Protein AF-A0A382KGV6-F1 (afdb_monomer)

Structure (mmCIF, N/CA/C/O backbone):
data_AF-A0A382KGV6-F1
#
_entry.id   AF-A0A382KGV6-F1
#
loop_
_atom_site.group_PDB
_atom_site.id
_atom_site.type_symbol
_atom_site.label_atom_id
_atom_site.label_alt_id
_atom_site.label_comp_id
_atom_site.label_asym_id
_atom_site.label_entity_id
_atom_site.label_seq_id
_atom_site.pdbx_PDB_ins_code
_atom_site.Cartn_x
_atom_site.Cartn_y
_atom_site.Cartn_z
_atom_site.occupancy
_atom_site.B_iso_or_equiv
_atom_site.auth_seq_id
_atom_site.auth_comp_id
_atom_site.auth_asym_id
_atom_site.auth_atom_id
_atom_site.pdbx_PDB_model_num
ATOM 1 N N . MET A 1 1 ? 12.742 40.018 -13.978 1.00 42.50 1 MET A N 1
ATOM 2 C CA . MET A 1 1 ? 13.285 38.848 -14.706 1.00 42.50 1 MET A CA 1
ATOM 3 C C . MET A 1 1 ? 14.027 37.849 -13.813 1.00 42.50 1 MET A C 1
ATOM 5 O O . MET A 1 1 ? 14.143 36.712 -14.227 1.00 42.50 1 MET A O 1
ATOM 9 N N . ALA A 1 2 ? 14.475 38.206 -12.597 1.00 35.38 2 ALA A N 1
ATOM 10 C CA . ALA A 1 2 ? 15.092 37.249 -11.658 1.00 35.38 2 ALA A CA 1
ATOM 11 C C . ALA A 1 2 ? 14.104 36.609 -10.651 1.00 35.38 2 ALA A C 1
ATOM 13 O O . ALA A 1 2 ? 14.379 35.532 -10.136 1.00 35.38 2 ALA A O 1
ATOM 14 N N . ASP A 1 3 ? 12.937 37.221 -10.404 1.00 37.41 3 ASP A N 1
ATOM 15 C CA . ASP A 1 3 ? 11.941 36.680 -9.456 1.00 37.41 3 ASP A CA 1
ATOM 16 C C . ASP A 1 3 ? 10.975 35.648 -10.059 1.00 37.41 3 ASP A C 1
ATOM 18 O O . ASP A 1 3 ? 10.398 34.860 -9.319 1.00 37.41 3 ASP A O 1
ATOM 22 N N . LEU A 1 4 ? 10.856 35.575 -11.391 1.00 37.47 4 LEU A N 1
ATOM 23 C CA . LEU A 1 4 ? 10.049 34.551 -12.078 1.00 37.47 4 LEU A CA 1
ATOM 24 C C . LEU A 1 4 ? 10.719 33.165 -12.080 1.00 37.47 4 LEU A C 1
ATOM 26 O O . LEU A 1 4 ? 10.031 32.154 -12.132 1.00 37.47 4 LEU A O 1
ATOM 30 N N . PHE A 1 5 ? 12.048 33.106 -11.950 1.00 37.38 5 PHE A N 1
ATOM 31 C CA . PHE A 1 5 ? 12.785 31.846 -11.795 1.00 37.38 5 PHE A CA 1
ATOM 32 C C . PHE A 1 5 ? 12.833 31.352 -10.343 1.00 37.38 5 PHE A C 1
ATOM 34 O O . PHE A 1 5 ? 13.059 30.171 -10.099 1.00 37.38 5 PHE A O 1
ATOM 41 N N . ARG A 1 6 ? 12.586 32.228 -9.359 1.00 38.53 6 ARG A N 1
ATOM 42 C CA . ARG A 1 6 ? 12.581 31.851 -7.938 1.00 38.53 6 ARG A CA 1
ATOM 43 C C . ARG A 1 6 ? 11.225 31.299 -7.490 1.00 38.53 6 ARG A C 1
ATOM 45 O O . ARG A 1 6 ? 11.181 30.455 -6.601 1.00 38.53 6 ARG A O 1
ATOM 52 N N . THR A 1 7 ? 10.133 31.697 -8.140 1.00 33.03 7 THR A N 1
ATOM 53 C CA . THR A 1 7 ? 8.788 31.167 -7.864 1.00 33.03 7 THR A CA 1
ATOM 54 C C . THR A 1 7 ? 8.527 29.786 -8.475 1.00 33.03 7 THR A C 1
ATOM 56 O O . THR A 1 7 ? 7.680 29.068 -7.956 1.00 33.03 7 THR A O 1
ATOM 59 N N . MET A 1 8 ? 9.311 29.345 -9.469 1.00 38.19 8 MET A N 1
ATOM 60 C CA . MET A 1 8 ? 9.354 27.932 -9.899 1.00 38.19 8 MET A CA 1
ATOM 61 C C . MET A 1 8 ? 10.248 27.041 -9.018 1.00 38.19 8 MET A C 1
ATOM 63 O O . MET A 1 8 ? 10.176 25.825 -9.122 1.00 38.19 8 MET A O 1
ATOM 67 N N . GLY A 1 9 ? 11.054 27.615 -8.117 1.00 31.16 9 GLY A N 1
ATOM 68 C CA . GLY A 1 9 ? 11.866 26.858 -7.152 1.00 31.16 9 GLY A CA 1
ATOM 69 C C . GLY A 1 9 ? 11.144 26.517 -5.841 1.00 31.16 9 GLY A C 1
ATOM 70 O O . GLY A 1 9 ? 11.719 25.845 -4.990 1.00 31.16 9 GLY A O 1
ATOM 71 N N . ALA A 1 10 ? 9.907 26.993 -5.656 1.00 34.59 10 ALA A N 1
ATOM 72 C CA . ALA A 1 10 ? 9.140 26.844 -4.415 1.00 34.59 10 ALA A CA 1
ATOM 73 C C . ALA A 1 10 ? 7.868 25.985 -4.561 1.00 34.59 10 ALA A C 1
ATOM 75 O O . ALA A 1 10 ? 7.178 25.746 -3.572 1.00 34.59 10 ALA A O 1
ATOM 76 N N . ALA A 1 11 ? 7.575 25.484 -5.765 1.00 38.06 11 ALA A N 1
ATOM 77 C CA . ALA A 1 11 ? 6.477 24.559 -6.035 1.00 38.06 11 ALA A CA 1
ATOM 78 C C . ALA A 1 11 ? 7.044 23.176 -6.399 1.00 38.06 11 ALA A C 1
ATOM 80 O O . ALA A 1 11 ? 7.181 22.838 -7.567 1.00 38.06 11 ALA A O 1
ATOM 81 N N . GLY A 1 12 ? 7.395 22.401 -5.368 1.00 37.81 12 GLY A N 1
ATOM 82 C CA . GLY A 1 12 ? 7.765 20.987 -5.470 1.00 37.81 12 GLY A CA 1
ATOM 83 C C . GLY A 1 12 ? 9.226 20.734 -5.843 1.00 37.81 12 GLY A C 1
ATOM 84 O O . GLY A 1 12 ? 9.644 20.949 -6.974 1.00 37.81 12 GLY A O 1
ATOM 85 N N . GLN A 1 13 ? 10.000 20.198 -4.896 1.00 39.72 13 GLN A N 1
ATOM 86 C CA . GLN A 1 13 ? 11.187 19.399 -5.219 1.00 39.72 13 GLN A CA 1
ATOM 87 C C . GLN A 1 13 ? 10.795 18.411 -6.326 1.00 39.72 13 GLN A C 1
ATOM 89 O O . GLN A 1 13 ? 9.810 17.696 -6.148 1.00 39.72 13 GLN A O 1
ATOM 94 N N . GLY A 1 14 ? 11.493 18.428 -7.465 1.00 42.44 14 GLY A N 1
ATOM 95 C CA . GLY A 1 14 ? 11.164 17.600 -8.628 1.00 42.44 14 GLY A CA 1
ATOM 96 C C . GLY A 1 14 ? 11.016 16.134 -8.230 1.00 42.44 14 GLY A C 1
ATOM 97 O O . GLY A 1 14 ? 12.006 15.460 -7.960 1.00 42.44 14 GLY A O 1
ATOM 98 N N . GLY A 1 15 ? 9.770 15.675 -8.107 1.00 59.81 15 GLY A N 1
ATOM 99 C CA . GLY A 1 15 ? 9.461 14.313 -7.693 1.00 59.81 15 GLY A CA 1
ATOM 100 C C . GLY A 1 15 ? 9.849 13.328 -8.787 1.00 59.81 15 GLY A C 1
ATOM 101 O O . GLY A 1 15 ? 9.698 13.645 -9.964 1.00 59.81 15 GLY A O 1
ATOM 102 N N . ASP A 1 16 ? 10.324 12.149 -8.385 1.00 79.31 16 ASP A N 1
ATOM 103 C CA . ASP A 1 16 ? 10.602 11.020 -9.277 1.00 79.31 16 ASP A CA 1
ATOM 104 C C . ASP A 1 16 ? 9.471 10.856 -10.322 1.00 79.31 16 ASP A C 1
ATOM 106 O O . ASP A 1 16 ? 8.312 10.676 -9.921 1.00 79.31 16 ASP A O 1
ATOM 110 N N . PRO A 1 17 ? 9.766 10.937 -11.637 1.00 82.75 17 PRO A N 1
ATOM 111 C CA . PRO A 1 17 ? 8.769 10.790 -12.695 1.00 82.75 17 PRO A CA 1
ATOM 112 C C . PRO A 1 17 ? 7.931 9.514 -12.552 1.00 82.75 17 PRO A C 1
ATOM 114 O O . PRO A 1 17 ? 6.717 9.553 -12.752 1.00 82.75 17 PRO A O 1
ATOM 117 N N . GLY A 1 18 ? 8.541 8.403 -12.123 1.00 86.94 18 GLY A N 1
ATOM 118 C CA . GLY A 1 18 ? 7.844 7.134 -11.918 1.00 86.94 18 GLY A CA 1
ATOM 119 C C . GLY A 1 18 ? 6.772 7.216 -10.832 1.00 86.94 18 GLY A C 1
ATOM 120 O O . GLY A 1 18 ? 5.675 6.682 -10.994 1.00 86.94 18 GLY A O 1
ATOM 121 N N . ARG A 1 19 ? 7.025 7.967 -9.757 1.00 91.62 19 ARG A N 1
ATOM 122 C CA . ARG A 1 19 ? 6.026 8.207 -8.706 1.00 91.62 19 ARG A CA 1
ATOM 123 C C . ARG A 1 19 ? 4.848 9.024 -9.224 1.00 91.62 19 ARG A C 1
ATOM 125 O O . ARG A 1 19 ? 3.707 8.706 -8.898 1.00 91.62 19 ARG A O 1
ATOM 132 N N . GLN A 1 20 ? 5.108 10.075 -10.001 1.00 90.94 20 GLN A N 1
ATOM 133 C CA . GLN A 1 20 ? 4.037 10.910 -10.557 1.00 90.94 20 GLN A CA 1
ATOM 134 C C . GLN A 1 20 ? 3.128 10.086 -11.474 1.00 90.94 20 GLN A C 1
ATOM 136 O O . GLN A 1 20 ? 1.907 10.163 -11.358 1.00 90.94 20 GLN A O 1
ATOM 141 N N . ILE A 1 21 ? 3.726 9.224 -12.298 1.00 90.12 21 ILE A N 1
ATOM 142 C CA . ILE A 1 21 ? 3.009 8.269 -13.148 1.00 90.12 21 ILE A CA 1
ATOM 143 C C . ILE A 1 21 ? 2.202 7.287 -12.294 1.00 90.12 21 ILE A C 1
ATOM 145 O O . ILE A 1 21 ? 1.029 7.064 -12.573 1.00 90.12 21 ILE A O 1
ATOM 149 N N . ALA A 1 22 ? 2.778 6.743 -11.217 1.00 91.75 22 ALA A N 1
ATOM 150 C CA . ALA A 1 22 ? 2.053 5.853 -10.310 1.00 91.75 22 ALA A CA 1
ATOM 151 C C . ALA A 1 22 ? 0.805 6.517 -9.719 1.00 91.75 22 ALA A C 1
ATOM 153 O O . ALA A 1 22 ? -0.251 5.892 -9.662 1.00 91.75 22 ALA A O 1
ATOM 154 N N . MET A 1 23 ? 0.917 7.780 -9.305 1.00 94.00 23 MET A N 1
ATOM 155 C CA . MET A 1 23 ? -0.202 8.549 -8.761 1.00 94.00 23 MET A CA 1
ATOM 156 C C . MET A 1 23 ? -1.284 8.818 -9.814 1.00 94.00 23 MET A C 1
ATOM 158 O O . MET A 1 23 ? -2.453 8.572 -9.534 1.00 94.00 23 MET A O 1
ATOM 162 N N . SER A 1 24 ? -0.894 9.273 -11.009 1.00 91.19 24 SER A N 1
ATOM 163 C CA . SER A 1 24 ? -1.804 9.555 -12.134 1.00 91.19 24 SER A CA 1
ATOM 164 C C . SER A 1 24 ? -2.559 8.299 -12.582 1.00 91.19 24 SER A C 1
ATOM 166 O O . SER A 1 24 ? -3.790 8.296 -12.634 1.00 91.19 24 SER A O 1
ATOM 168 N N . VAL A 1 25 ? -1.846 7.185 -12.782 1.00 90.81 25 VAL A N 1
ATOM 169 C CA . VAL A 1 25 ? -2.451 5.895 -13.150 1.00 90.81 25 VAL A CA 1
ATOM 170 C C . VAL A 1 25 ? -3.376 5.378 -12.043 1.00 90.81 25 VAL A C 1
ATOM 172 O O . VAL A 1 25 ? -4.428 4.818 -12.343 1.00 90.81 25 VAL A O 1
ATOM 175 N N . ALA A 1 26 ? -3.017 5.565 -10.768 1.00 92.81 26 ALA A N 1
ATOM 176 C CA . ALA A 1 26 ? -3.829 5.118 -9.635 1.00 92.81 26 ALA A CA 1
ATOM 177 C C . ALA A 1 26 ? -5.143 5.894 -9.480 1.00 92.81 26 ALA A C 1
ATOM 179 O O . ALA A 1 26 ? -6.158 5.297 -9.120 1.00 92.81 26 ALA A O 1
ATOM 180 N N . SER A 1 27 ? -5.129 7.207 -9.726 1.00 91.50 27 SER A N 1
ATOM 181 C CA . SER A 1 27 ? -6.332 8.040 -9.646 1.00 91.50 27 SER A CA 1
ATOM 182 C C . SER A 1 27 ? -7.120 8.102 -10.956 1.00 91.50 27 SER A C 1
ATOM 184 O O . SER A 1 27 ? -8.198 8.691 -10.983 1.00 91.50 27 SER A O 1
ATOM 186 N N . GLY A 1 28 ? -6.601 7.516 -12.042 1.00 87.94 28 GLY A N 1
ATOM 187 C CA . GLY A 1 28 ? -7.191 7.619 -13.379 1.00 87.94 28 GLY A CA 1
ATOM 188 C C . GLY A 1 28 ? -7.267 9.066 -13.869 1.00 87.94 28 GLY A C 1
ATOM 189 O O . GLY A 1 28 ? -8.274 9.454 -14.455 1.00 87.94 28 GLY A O 1
ATOM 190 N N . ASP A 1 29 ? -6.256 9.875 -13.532 1.00 80.94 29 ASP A N 1
ATOM 191 C CA . ASP A 1 29 ? -6.198 11.330 -13.751 1.00 80.94 29 ASP A CA 1
ATOM 192 C C . ASP A 1 29 ? -7.347 12.134 -13.117 1.00 80.94 29 ASP A C 1
ATOM 194 O O . ASP A 1 29 ? -7.574 13.303 -13.439 1.00 80.94 29 ASP A O 1
ATOM 198 N N . GLN A 1 30 ? -8.058 11.539 -12.157 1.00 84.81 30 GLN A N 1
ATOM 199 C CA . GLN A 1 30 ? -9.109 12.213 -11.405 1.00 84.81 30 GLN A CA 1
ATOM 200 C C . GLN A 1 30 ? -8.579 12.747 -10.074 1.00 84.81 30 GLN A C 1
ATOM 202 O O . GLN A 1 30 ? -7.628 12.227 -9.486 1.00 84.81 30 GLN A O 1
ATOM 207 N N . SER A 1 31 ? -9.215 13.812 -9.585 1.00 86.69 31 SER A N 1
ATOM 208 C CA . SER A 1 31 ? -8.968 14.313 -8.236 1.00 86.69 31 SER A CA 1
ATOM 209 C C . SER A 1 31 ? -9.689 13.422 -7.227 1.00 86.69 31 SER A C 1
ATOM 211 O O . SER A 1 31 ? -10.910 13.283 -7.279 1.00 86.69 31 SER A O 1
ATOM 213 N N . GLU A 1 32 ? -8.935 12.841 -6.296 1.00 89.38 32 GLU A N 1
ATOM 214 C CA . GLU A 1 32 ? -9.495 12.060 -5.193 1.00 89.38 32 GLU A CA 1
ATOM 215 C C . GLU A 1 32 ? -9.745 12.971 -3.978 1.00 89.38 32 GLU A C 1
ATOM 217 O O . GLU A 1 32 ? -8.840 13.711 -3.571 1.00 89.38 32 GLU A O 1
ATOM 222 N N . PRO A 1 33 ? -10.944 12.946 -3.368 1.00 89.56 33 PRO A N 1
ATOM 223 C CA . PRO A 1 33 ? -11.172 13.650 -2.117 1.00 89.56 33 PRO A CA 1
ATOM 224 C C . PRO A 1 33 ? -10.348 13.014 -0.992 1.00 89.56 33 PRO A C 1
ATOM 226 O O . PRO A 1 33 ? -10.114 11.806 -0.962 1.00 89.56 33 PRO A O 1
ATOM 229 N N . ASN A 1 34 ? -9.943 13.833 -0.024 1.00 88.75 34 ASN A N 1
ATOM 230 C CA . ASN A 1 34 ? -9.313 13.317 1.186 1.00 88.75 34 ASN A CA 1
ATOM 231 C C . ASN A 1 34 ? -10.286 12.430 1.969 1.00 88.75 34 ASN A C 1
ATOM 233 O O . ASN A 1 34 ? -11.469 12.750 2.083 1.00 88.75 34 ASN A O 1
ATOM 237 N N . VAL A 1 35 ? -9.751 11.373 2.582 1.00 90.38 35 VAL A N 1
ATOM 238 C CA . VAL A 1 35 ? -10.524 10.491 3.464 1.00 90.38 35 VAL A CA 1
ATOM 239 C C . VAL A 1 35 ? -11.061 11.267 4.668 1.00 90.38 35 VAL A C 1
ATOM 241 O O . VAL A 1 35 ? -10.302 12.006 5.315 1.00 90.38 35 VAL A O 1
ATOM 244 N N . ASP A 1 36 ? -12.347 11.055 4.966 1.00 90.62 36 ASP A N 1
ATOM 245 C CA . ASP A 1 36 ? -13.096 11.698 6.048 1.00 90.62 36 ASP A CA 1
ATOM 246 C C . ASP A 1 36 ? -12.407 11.481 7.415 1.00 90.62 36 ASP A C 1
ATOM 248 O O . ASP A 1 36 ? -12.031 10.353 7.751 1.00 90.62 36 ASP A O 1
ATOM 252 N N . PRO A 1 37 ? -12.224 12.535 8.236 1.00 91.00 37 PRO A N 1
ATOM 253 C CA . PRO A 1 37 ? -11.700 12.399 9.593 1.00 91.00 37 PRO A CA 1
ATOM 254 C C . PRO A 1 37 ? -12.448 11.393 10.479 1.00 91.00 37 PRO A C 1
ATOM 256 O O . PRO A 1 37 ? -11.819 10.761 11.324 1.00 91.00 37 PRO A O 1
ATOM 259 N N . ILE A 1 38 ? -13.762 11.229 10.310 1.00 91.50 38 ILE A N 1
ATOM 260 C CA . ILE A 1 38 ? -14.557 10.266 11.085 1.00 91.50 38 ILE A CA 1
ATOM 261 C C . ILE A 1 38 ? -14.144 8.837 10.732 1.00 9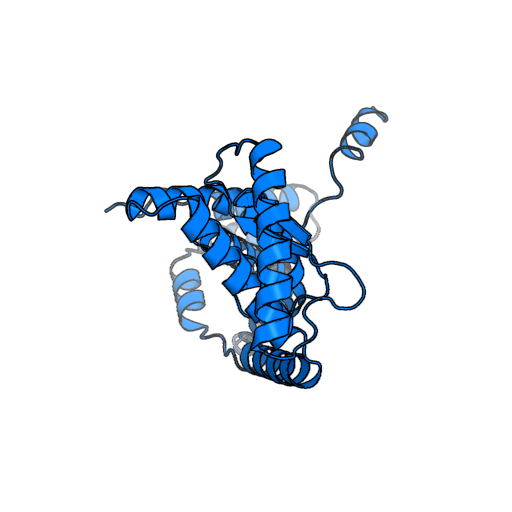1.50 38 ILE A C 1
ATOM 263 O O . ILE A 1 38 ? -13.923 8.025 11.629 1.00 91.50 38 ILE A O 1
ATOM 267 N N . GLU A 1 39 ? -13.958 8.548 9.443 1.00 92.06 39 GLU A N 1
ATOM 268 C CA . GLU A 1 39 ? -13.495 7.238 8.986 1.00 92.06 39 GLU A CA 1
ATOM 269 C C . GLU A 1 39 ? -12.106 6.909 9.560 1.00 92.06 39 GLU A C 1
ATOM 271 O O . GLU A 1 39 ? -11.875 5.786 10.005 1.00 92.06 39 GLU A O 1
ATOM 276 N N . ARG A 1 40 ? -11.202 7.894 9.664 1.00 93.00 40 ARG A N 1
ATOM 277 C CA . ARG A 1 40 ? -9.886 7.705 10.314 1.00 93.00 40 ARG A CA 1
ATOM 278 C C . ARG A 1 40 ? -10.010 7.210 11.753 1.00 93.00 40 ARG A C 1
ATOM 280 O O . ARG A 1 40 ? -9.335 6.255 12.125 1.00 93.00 40 ARG A O 1
ATOM 287 N N . ILE A 1 41 ? -10.904 7.813 12.535 1.00 93.44 41 ILE A N 1
ATOM 288 C CA . ILE A 1 41 ? -11.138 7.429 13.936 1.00 93.44 41 ILE A CA 1
ATOM 289 C C . ILE A 1 41 ? -11.666 5.988 14.026 1.00 93.44 41 ILE A C 1
ATOM 291 O O . ILE A 1 41 ? -11.293 5.236 14.931 1.00 93.44 41 ILE A O 1
ATOM 295 N N . GLU A 1 42 ? -12.528 5.578 13.092 1.00 94.00 42 GLU A N 1
ATOM 296 C CA . GLU A 1 42 ? -13.045 4.207 13.042 1.00 94.00 42 GLU A CA 1
ATOM 297 C C . GLU A 1 42 ? -11.929 3.191 12.785 1.00 94.00 42 GLU A C 1
ATOM 299 O O . GLU A 1 42 ? -11.835 2.200 13.516 1.00 94.00 42 GLU A O 1
ATOM 304 N N . TRP A 1 43 ? -11.055 3.464 11.813 1.00 96.31 43 TRP A N 1
ATOM 305 C CA . TRP A 1 43 ? -9.895 2.629 11.506 1.00 96.31 43 TRP A CA 1
ATOM 306 C C . TRP A 1 43 ? -8.910 2.539 12.681 1.00 96.31 43 TRP A C 1
ATOM 308 O O . TRP A 1 43 ? -8.498 1.437 13.045 1.00 96.31 43 TRP A O 1
ATOM 318 N N . GLU A 1 44 ? -8.586 3.658 13.334 1.00 94.62 44 GLU A N 1
ATOM 319 C CA . GLU A 1 44 ? -7.702 3.692 14.512 1.00 94.62 44 GLU A CA 1
ATOM 320 C C . GLU A 1 44 ? -8.233 2.831 15.670 1.00 94.62 44 GLU A C 1
ATOM 322 O O . GLU A 1 44 ? -7.491 2.097 16.330 1.00 94.62 44 GLU A O 1
ATOM 327 N N . ARG A 1 45 ? -9.547 2.867 15.910 1.00 95.44 45 ARG A N 1
ATOM 328 C CA . ARG A 1 45 ? -10.180 2.018 16.926 1.00 95.44 45 ARG A CA 1
ATOM 329 C C . ARG A 1 45 ? -10.075 0.535 16.560 1.00 95.44 45 ARG A C 1
ATOM 331 O O . ARG A 1 45 ? -9.792 -0.285 17.435 1.00 95.44 45 ARG A O 1
ATOM 338 N N . LEU A 1 46 ? -10.319 0.183 15.298 1.00 96.88 46 LEU A N 1
ATOM 339 C CA . LEU A 1 46 ? -10.301 -1.208 14.836 1.00 96.88 46 LEU A CA 1
ATOM 340 C C . LEU A 1 46 ? -8.886 -1.792 14.805 1.00 96.88 46 LEU A C 1
ATOM 342 O O . LEU A 1 46 ? -8.709 -2.933 15.235 1.00 96.88 46 LEU A O 1
ATOM 346 N N . VAL A 1 47 ? -7.870 -1.023 14.393 1.00 96.38 47 VAL A N 1
ATOM 347 C CA . VAL A 1 47 ? -6.482 -1.513 14.386 1.00 96.38 47 VAL A CA 1
ATOM 348 C C . VAL A 1 47 ? -6.000 -1.837 15.795 1.00 96.38 47 VAL A C 1
ATOM 350 O O . VAL A 1 47 ? -5.321 -2.841 15.984 1.00 96.38 47 VAL A O 1
ATOM 353 N N . ARG A 1 48 ? -6.433 -1.079 16.813 1.00 94.94 48 ARG A N 1
ATOM 354 C CA . ARG A 1 48 ? -6.081 -1.381 18.205 1.00 94.94 48 ARG A CA 1
ATOM 355 C C . ARG A 1 48 ? -6.687 -2.697 18.687 1.00 94.94 48 ARG A C 1
ATOM 357 O O . ARG A 1 48 ? -6.041 -3.443 19.422 1.00 94.94 48 ARG A O 1
ATOM 364 N N . VAL A 1 49 ? -7.923 -2.993 18.283 1.00 95.75 49 VAL A N 1
ATOM 365 C CA . VAL A 1 49 ? -8.552 -4.293 18.562 1.00 95.75 49 VAL A CA 1
ATOM 366 C C . VAL A 1 49 ? -7.800 -5.403 17.831 1.00 95.75 49 VAL A C 1
ATOM 368 O O . VAL A 1 49 ? -7.475 -6.418 18.445 1.00 95.75 49 VAL A O 1
ATOM 371 N N . ALA A 1 50 ? -7.487 -5.202 16.551 1.00 96.62 50 ALA A N 1
ATOM 372 C CA . ALA A 1 50 ? -6.766 -6.173 15.740 1.00 96.62 50 ALA A CA 1
ATOM 373 C C . ALA A 1 50 ? -5.372 -6.488 16.303 1.00 96.62 50 ALA A C 1
ATOM 375 O O . ALA A 1 50 ? -5.034 -7.659 16.441 1.00 96.62 50 ALA A O 1
ATOM 376 N N . GLU A 1 51 ? -4.604 -5.473 16.702 1.00 95.19 51 GLU A N 1
ATOM 377 C CA . GLU A 1 51 ? -3.286 -5.616 17.332 1.00 95.19 51 GLU A CA 1
ATOM 378 C C . GLU A 1 51 ? -3.353 -6.533 18.562 1.00 95.19 51 GLU A C 1
ATOM 380 O O . GLU A 1 51 ? -2.608 -7.509 18.652 1.00 95.19 51 GLU A O 1
ATOM 385 N N . LEU A 1 52 ? -4.295 -6.271 19.477 1.00 94.62 52 LEU A N 1
ATOM 386 C CA . LEU A 1 52 ? -4.476 -7.075 20.688 1.00 94.62 52 LEU A CA 1
ATOM 387 C C . LEU A 1 52 ? -4.877 -8.521 20.368 1.00 94.62 52 LEU A C 1
ATOM 389 O O . LEU A 1 52 ? -4.363 -9.449 20.987 1.00 94.62 52 LEU A O 1
ATOM 393 N N . GLN A 1 53 ? -5.780 -8.723 19.404 1.00 96.06 53 GLN A N 1
ATOM 394 C CA . GLN A 1 53 ? -6.233 -10.061 19.006 1.00 96.06 53 GLN A CA 1
ATOM 395 C C . GLN A 1 53 ? -5.125 -10.862 18.314 1.00 96.06 53 GLN A C 1
ATOM 397 O O . GLN A 1 53 ? -4.958 -12.048 18.597 1.00 96.06 53 GLN A O 1
ATOM 402 N N . VAL A 1 54 ? -4.350 -10.234 17.427 1.00 96.19 54 VAL A N 1
ATOM 403 C CA . VAL A 1 54 ? -3.220 -10.887 16.754 1.00 96.19 54 VAL A CA 1
ATOM 404 C C . VAL A 1 54 ? -2.152 -11.262 17.777 1.00 96.19 54 VAL A C 1
ATOM 406 O O . VAL A 1 54 ? -1.693 -12.405 17.764 1.00 96.19 54 VAL A O 1
ATOM 409 N N . ALA A 1 55 ? -1.806 -10.357 18.696 1.00 94.38 55 ALA A N 1
ATOM 410 C CA . ALA A 1 55 ? -0.836 -10.632 19.752 1.00 94.38 55 ALA A CA 1
ATOM 411 C C . ALA A 1 55 ? -1.282 -11.804 20.646 1.00 94.38 55 ALA A C 1
ATOM 413 O O . ALA A 1 55 ? -0.514 -12.742 20.853 1.00 94.38 55 ALA A O 1
ATOM 414 N N . ASP A 1 56 ? -2.538 -11.807 21.107 1.00 96.00 56 ASP A N 1
ATOM 415 C CA . ASP A 1 56 ? -3.095 -12.877 21.950 1.00 96.00 56 ASP A CA 1
ATOM 416 C C . ASP A 1 56 ? -3.090 -14.244 21.243 1.00 96.00 56 ASP A C 1
ATOM 418 O O . ASP A 1 56 ? -2.691 -15.257 21.819 1.00 96.00 56 ASP A O 1
ATOM 422 N N . ARG A 1 57 ? -3.486 -14.287 19.964 1.00 97.00 57 ARG A N 1
ATOM 423 C CA . ARG A 1 57 ? -3.624 -15.547 19.214 1.00 97.00 57 ARG A CA 1
ATOM 424 C C . ARG A 1 57 ? -2.311 -16.118 18.699 1.00 97.00 57 ARG A C 1
ATOM 426 O O . ARG A 1 57 ? -2.212 -17.335 18.550 1.00 97.00 57 ARG A O 1
ATOM 433 N N . THR A 1 58 ? -1.340 -15.268 18.381 1.00 95.19 58 THR A N 1
ATOM 434 C CA . THR A 1 58 ? -0.069 -15.693 17.772 1.00 95.19 58 THR A CA 1
ATOM 435 C C . THR A 1 58 ? 1.091 -15.715 18.763 1.00 95.19 58 THR A C 1
ATOM 437 O O . THR A 1 58 ? 2.083 -16.398 18.516 1.00 95.19 58 THR A O 1
ATOM 440 N N . GLY A 1 59 ? 0.990 -14.975 19.872 1.00 94.00 59 GLY A N 1
ATOM 441 C CA . GLY A 1 59 ? 2.102 -14.726 20.789 1.00 94.00 59 GLY A CA 1
ATOM 442 C C . GLY A 1 59 ? 3.208 -13.845 20.196 1.00 94.00 59 GLY A C 1
ATOM 443 O O . GLY A 1 59 ? 4.270 -13.726 20.805 1.00 94.00 59 GLY A O 1
ATOM 444 N N . LEU A 1 60 ? 2.997 -13.263 19.009 1.00 92.06 60 LEU A N 1
ATOM 445 C CA . LEU A 1 60 ? 3.945 -12.362 18.364 1.00 92.06 60 LEU A CA 1
ATOM 446 C C . LEU A 1 60 ? 3.796 -10.943 18.906 1.00 92.06 60 LEU A C 1
ATOM 448 O O . LEU A 1 60 ? 2.692 -10.492 19.212 1.00 92.06 60 LEU A O 1
ATOM 452 N N . ASP A 1 61 ? 4.914 -10.225 18.953 1.00 87.56 61 ASP A N 1
ATOM 453 C CA . ASP A 1 61 ? 4.885 -8.786 19.171 1.00 87.56 61 ASP A CA 1
ATOM 454 C C . ASP A 1 61 ? 4.532 -8.084 17.855 1.00 87.56 61 ASP A C 1
ATOM 456 O O . ASP A 1 61 ? 5.275 -8.159 16.872 1.00 87.56 61 ASP A O 1
ATOM 460 N N . VAL A 1 62 ? 3.355 -7.465 17.824 1.00 84.56 62 VAL A N 1
ATOM 461 C CA . VAL A 1 62 ? 2.824 -6.781 16.639 1.00 84.56 62 VAL A CA 1
ATOM 462 C C . VAL A 1 62 ? 3.399 -5.364 16.530 1.00 84.56 62 VAL A C 1
ATOM 464 O O . VAL A 1 62 ? 3.577 -4.862 15.426 1.00 84.56 62 VAL A O 1
ATOM 467 N N . ALA A 1 63 ? 3.717 -4.728 17.658 1.00 78.88 63 ALA A N 1
ATOM 468 C CA . ALA A 1 63 ? 4.146 -3.338 17.747 1.00 78.88 63 ALA A CA 1
ATOM 469 C C . ALA A 1 63 ? 5.659 -3.267 18.005 1.00 78.88 63 ALA A C 1
ATOM 471 O O . ALA A 1 63 ? 6.134 -3.609 19.085 1.00 78.88 63 ALA A O 1
ATOM 472 N N . ARG A 1 64 ? 6.458 -2.784 17.045 1.00 75.94 64 ARG A N 1
ATOM 473 C CA . ARG A 1 64 ? 7.933 -2.825 17.127 1.00 75.94 64 ARG A CA 1
ATOM 474 C C . ARG A 1 64 ? 8.510 -1.577 17.802 1.00 75.94 64 ARG A C 1
ATOM 476 O O . ARG A 1 64 ? 9.441 -0.939 17.312 1.00 75.94 64 ARG A O 1
ATOM 483 N N . GLY A 1 65 ? 7.978 -1.262 18.983 1.00 73.31 65 GLY A N 1
ATOM 484 C CA . GLY A 1 65 ? 8.420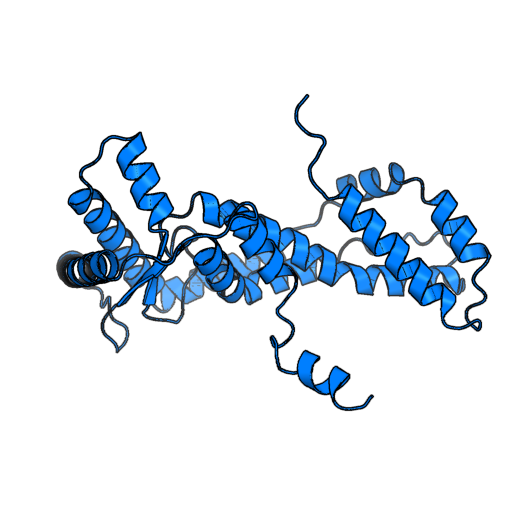 -0.160 19.846 1.00 73.31 65 GLY A CA 1
ATOM 485 C C . GLY A 1 65 ? 7.481 1.048 19.874 1.00 73.31 65 GLY A C 1
ATOM 486 O O . GLY A 1 65 ? 7.551 1.836 20.816 1.00 73.31 65 GLY A O 1
ATOM 487 N N . HIS A 1 66 ? 6.565 1.163 18.911 1.00 79.88 66 HIS A N 1
ATOM 488 C CA . HIS A 1 66 ? 5.469 2.134 18.923 1.00 79.88 66 HIS A CA 1
ATOM 489 C C . HIS A 1 66 ? 4.141 1.422 18.672 1.00 79.88 66 HIS A C 1
ATOM 491 O O . HIS A 1 66 ? 4.117 0.356 18.065 1.00 79.88 66 HIS A O 1
ATOM 497 N N . ALA A 1 67 ? 3.039 2.006 19.148 1.00 85.69 67 ALA A N 1
ATOM 498 C CA . ALA A 1 67 ? 1.708 1.479 18.867 1.00 85.69 67 ALA A CA 1
ATOM 499 C C . ALA A 1 67 ? 1.463 1.417 17.352 1.00 85.69 67 ALA A C 1
ATOM 501 O O . ALA A 1 67 ? 1.808 2.357 16.634 1.00 85.69 67 ALA A O 1
ATOM 502 N N . LEU A 1 68 ? 0.850 0.322 16.899 1.00 92.69 68 LEU A N 1
ATOM 503 C CA . LEU A 1 68 ? 0.493 0.121 15.501 1.00 92.69 68 LEU A CA 1
ATOM 504 C C . LEU A 1 68 ? -0.536 1.178 15.079 1.00 92.69 68 LEU A C 1
ATOM 506 O O . LEU A 1 68 ? -1.607 1.281 15.683 1.00 92.69 68 LEU A O 1
ATOM 510 N N . THR A 1 69 ? -0.225 1.952 14.042 1.00 94.44 69 THR A N 1
ATOM 511 C CA . THR A 1 69 ? -1.153 2.936 13.471 1.00 94.44 69 THR A CA 1
ATOM 512 C C . THR A 1 69 ? -1.691 2.454 12.135 1.00 94.44 69 THR A C 1
ATOM 514 O O . THR A 1 69 ? -1.061 1.648 11.453 1.00 94.44 69 THR A O 1
ATOM 517 N N . ILE A 1 70 ? -2.858 2.957 11.740 1.00 95.50 70 ILE A N 1
ATOM 518 C CA . ILE A 1 70 ? -3.420 2.731 10.409 1.00 95.50 70 ILE A CA 1
ATOM 519 C C . ILE A 1 70 ? -3.852 4.067 9.813 1.00 95.50 70 ILE A C 1
ATOM 521 O O . ILE A 1 70 ? -4.525 4.863 10.463 1.00 95.50 70 ILE A O 1
ATOM 525 N N . GLU A 1 71 ? -3.440 4.323 8.580 1.00 95.94 71 GLU A N 1
ATOM 526 C CA . GLU A 1 71 ? -3.759 5.531 7.833 1.00 95.94 71 GLU A CA 1
ATOM 527 C C . GLU A 1 71 ? -4.654 5.145 6.651 1.00 95.94 71 GLU A C 1
ATOM 529 O O . GLU A 1 71 ? -4.192 4.469 5.723 1.00 95.94 71 GLU A O 1
ATOM 534 N N . PRO A 1 72 ? -5.935 5.547 6.645 1.00 96.88 72 PRO A N 1
ATOM 535 C CA . PRO A 1 72 ? -6.749 5.392 5.459 1.00 96.88 72 PRO A CA 1
ATOM 536 C C . PRO A 1 72 ? -6.369 6.462 4.434 1.00 96.88 72 PRO A C 1
ATOM 538 O O . PRO A 1 72 ? -6.351 7.663 4.715 1.00 96.88 72 PRO A O 1
ATOM 541 N N . VAL A 1 73 ? -6.045 6.001 3.234 1.00 96.25 73 VAL A N 1
ATOM 542 C CA . VAL A 1 73 ? -5.462 6.789 2.151 1.00 96.25 73 VAL A CA 1
ATOM 543 C C . VAL A 1 73 ? -6.243 6.606 0.852 1.00 96.25 73 VAL A C 1
ATOM 545 O O . VAL A 1 73 ? -7.005 5.653 0.684 1.00 96.25 73 VAL A O 1
ATOM 548 N N . THR A 1 74 ? -6.042 7.534 -0.082 1.00 96.38 74 THR A N 1
ATOM 549 C CA . THR A 1 74 ? -6.547 7.415 -1.455 1.00 96.38 74 THR A CA 1
ATOM 550 C C . THR A 1 74 ? -5.642 6.501 -2.294 1.00 96.38 74 THR A C 1
ATOM 552 O O . THR A 1 74 ? -4.537 6.147 -1.857 1.00 96.38 74 THR A O 1
ATOM 555 N N . ARG A 1 75 ? -6.066 6.131 -3.512 1.00 96.31 75 ARG A N 1
ATOM 556 C CA . ARG A 1 75 ? -5.269 5.266 -4.402 1.00 96.31 75 ARG A CA 1
ATOM 557 C C . ARG A 1 75 ? -3.950 5.937 -4.777 1.00 96.31 75 ARG A C 1
ATOM 559 O O . ARG A 1 75 ? -2.904 5.292 -4.720 1.00 96.31 75 ARG A O 1
ATOM 566 N N . ALA A 1 76 ? -3.966 7.237 -5.080 1.00 95.81 76 ALA A N 1
ATOM 567 C CA . ALA A 1 76 ? -2.761 7.992 -5.423 1.00 95.81 76 ALA A CA 1
ATOM 568 C C . ALA A 1 76 ? -1.762 8.069 -4.258 1.00 95.81 76 ALA A C 1
ATOM 570 O O . ALA A 1 76 ? -0.559 7.875 -4.450 1.00 95.81 76 ALA A O 1
ATOM 571 N N . VAL A 1 77 ? -2.240 8.316 -3.034 1.00 95.19 77 VAL A N 1
ATOM 572 C CA . VAL A 1 77 ? -1.366 8.363 -1.850 1.00 95.19 77 VAL A CA 1
ATOM 573 C C . VAL A 1 77 ? -0.751 6.991 -1.585 1.00 95.19 77 VAL A C 1
ATOM 575 O O . VAL A 1 77 ? 0.460 6.901 -1.364 1.00 95.19 77 VAL A O 1
ATOM 578 N N . TRP A 1 78 ? -1.547 5.921 -1.671 1.00 95.62 78 TRP A N 1
ATOM 579 C CA . TRP A 1 78 ? -1.037 4.558 -1.552 1.00 95.62 78 TRP A CA 1
ATOM 580 C C . TRP A 1 78 ? 0.015 4.255 -2.626 1.00 95.62 78 TRP A C 1
ATOM 582 O O . TRP A 1 78 ? 1.092 3.761 -2.297 1.00 95.62 78 TRP A O 1
ATOM 592 N N . ALA A 1 79 ? -0.244 4.617 -3.888 1.00 94.75 79 ALA A N 1
ATOM 593 C CA . ALA A 1 79 ? 0.683 4.399 -4.997 1.00 94.75 79 ALA A CA 1
ATOM 594 C C . ALA A 1 79 ? 2.027 5.093 -4.754 1.00 94.75 79 ALA A C 1
ATOM 596 O O . ALA A 1 79 ? 3.076 4.474 -4.905 1.00 94.75 79 ALA A O 1
ATOM 597 N N . SER A 1 80 ? 2.005 6.345 -4.293 1.00 93.88 80 SER A N 1
ATOM 598 C CA . SER A 1 80 ? 3.218 7.098 -3.962 1.00 93.88 80 SER A CA 1
ATOM 599 C C . SER A 1 80 ? 4.036 6.437 -2.844 1.00 93.88 80 SER A C 1
ATOM 601 O O . SER A 1 80 ? 5.240 6.226 -2.994 1.00 93.88 80 SER A O 1
ATOM 603 N N . ARG A 1 81 ? 3.385 6.056 -1.735 1.00 93.06 81 ARG A N 1
ATOM 604 C CA . ARG A 1 81 ? 4.035 5.413 -0.575 1.00 93.06 81 ARG A CA 1
ATOM 605 C C . ARG A 1 81 ? 4.557 4.012 -0.906 1.00 93.06 81 ARG A C 1
ATOM 607 O O . ARG A 1 81 ? 5.591 3.582 -0.396 1.00 93.06 81 ARG A O 1
ATOM 614 N N . SER A 1 82 ? 3.829 3.271 -1.736 1.00 92.31 82 SER A N 1
ATOM 615 C CA . SER A 1 82 ? 4.241 1.947 -2.195 1.00 92.31 82 SER A CA 1
ATOM 616 C C . SER A 1 82 ? 5.376 2.024 -3.202 1.00 92.31 82 SER A C 1
ATOM 618 O O . SER A 1 82 ? 6.290 1.211 -3.104 1.00 92.31 82 SER A O 1
ATOM 620 N N . PHE A 1 83 ? 5.377 3.020 -4.091 1.00 91.75 83 PHE A N 1
ATOM 621 C CA . PHE A 1 83 ? 6.491 3.270 -5.002 1.00 91.75 83 PHE A CA 1
ATOM 622 C C . PHE A 1 83 ? 7.794 3.477 -4.221 1.00 91.75 83 PHE A C 1
ATOM 624 O O . PHE A 1 83 ? 8.763 2.776 -4.481 1.00 91.75 83 PHE A O 1
ATOM 631 N N . ASP A 1 84 ? 7.782 4.322 -3.184 1.00 89.75 84 ASP A N 1
ATOM 632 C CA . ASP A 1 84 ? 8.948 4.549 -2.315 1.00 89.75 84 ASP A CA 1
ATOM 633 C C . ASP A 1 84 ? 9.530 3.284 -1.700 1.00 89.75 84 ASP A C 1
ATOM 635 O O . ASP A 1 84 ? 10.741 3.059 -1.721 1.00 89.75 84 ASP A O 1
ATOM 639 N N . ALA A 1 85 ? 8.669 2.453 -1.123 1.00 88.75 85 ALA A N 1
ATOM 640 C CA . ALA A 1 85 ? 9.129 1.233 -0.477 1.00 88.75 85 ALA A CA 1
ATOM 641 C C . ALA A 1 85 ? 9.596 0.177 -1.479 1.00 88.75 85 ALA A C 1
ATOM 643 O O . ALA A 1 85 ? 10.396 -0.691 -1.131 1.00 88.75 85 ALA A O 1
ATOM 644 N N . LEU A 1 86 ? 9.087 0.240 -2.709 1.00 87.31 86 LEU A N 1
ATOM 645 C CA . LEU A 1 86 ? 9.474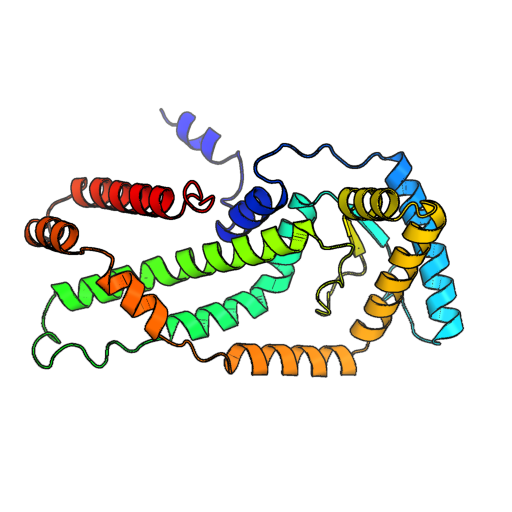 -0.638 -3.800 1.00 87.31 86 LEU A CA 1
ATOM 646 C C . LEU A 1 86 ? 10.751 -0.173 -4.500 1.00 87.31 86 LEU A C 1
ATOM 648 O O . LEU A 1 86 ? 11.415 -1.015 -5.100 1.00 87.31 86 LEU A O 1
ATOM 652 N N . SER A 1 87 ? 11.136 1.103 -4.394 1.00 86.44 87 SER A N 1
ATOM 653 C CA . SER A 1 87 ? 12.300 1.678 -5.082 1.00 86.44 87 SER A CA 1
ATOM 654 C C . SER A 1 87 ? 13.579 0.833 -4.991 1.00 86.44 87 SER A C 1
ATOM 656 O O . SER A 1 87 ? 14.218 0.653 -6.023 1.00 86.44 87 SER A O 1
ATOM 658 N N . PRO A 1 88 ? 13.962 0.229 -3.844 1.00 85.25 88 PRO A N 1
ATOM 659 C CA . PRO A 1 88 ? 15.148 -0.632 -3.792 1.00 85.25 88 PRO A CA 1
ATOM 660 C C . PRO A 1 88 ? 15.035 -1.908 -4.642 1.00 85.25 88 PRO A C 1
ATOM 662 O O . PRO A 1 88 ? 16.031 -2.376 -5.189 1.00 85.25 88 PRO A O 1
ATOM 665 N N . LEU A 1 89 ? 13.837 -2.491 -4.748 1.00 83.06 89 LEU A N 1
ATOM 666 C CA . LEU A 1 89 ? 13.583 -3.678 -5.573 1.00 83.06 89 LEU A CA 1
ATOM 667 C C . LEU A 1 89 ? 13.448 -3.300 -7.051 1.00 83.06 89 LEU A C 1
ATOM 669 O O . LEU A 1 89 ? 14.014 -3.974 -7.908 1.00 83.06 89 LEU A O 1
ATOM 673 N N . LEU A 1 90 ? 12.746 -2.200 -7.337 1.00 81.62 90 LEU A N 1
ATOM 674 C CA . LEU A 1 90 ? 12.595 -1.643 -8.682 1.00 81.62 90 LEU A CA 1
ATOM 675 C C . LEU A 1 90 ? 13.942 -1.201 -9.256 1.00 81.62 90 LEU A C 1
ATOM 677 O O . LEU A 1 90 ? 14.204 -1.451 -10.424 1.00 81.62 90 LEU A O 1
ATOM 681 N N . GLY A 1 91 ? 14.819 -0.622 -8.433 1.00 81.62 91 GLY A N 1
ATOM 682 C CA . GLY A 1 91 ? 16.178 -0.250 -8.822 1.00 81.62 91 GLY A CA 1
ATOM 683 C C . GLY A 1 91 ? 17.002 -1.453 -9.274 1.00 81.62 91 GLY A C 1
ATOM 684 O O . GLY A 1 91 ? 17.625 -1.397 -10.325 1.00 81.62 91 GLY A O 1
ATOM 685 N N . ARG A 1 92 ? 16.927 -2.583 -8.558 1.00 80.12 92 ARG A N 1
ATOM 686 C CA . ARG A 1 92 ? 17.607 -3.823 -8.978 1.00 80.12 92 ARG A CA 1
ATOM 687 C C . ARG A 1 92 ? 17.047 -4.388 -10.278 1.00 80.12 92 ARG A C 1
ATOM 689 O O . ARG A 1 92 ? 17.806 -4.866 -11.111 1.00 80.12 92 ARG A O 1
ATOM 696 N N . LEU A 1 93 ? 15.728 -4.332 -10.460 1.00 74.06 93 LEU A N 1
ATOM 697 C CA . LEU A 1 93 ? 15.119 -4.703 -11.737 1.00 74.06 93 LEU A CA 1
ATOM 698 C C . LEU A 1 93 ? 15.606 -3.765 -12.850 1.00 74.06 93 LEU A C 1
ATOM 700 O O . LEU A 1 93 ? 16.011 -4.235 -13.905 1.00 74.06 93 LEU A O 1
ATOM 704 N N . ALA A 1 94 ? 15.647 -2.457 -12.607 1.00 72.88 94 ALA A N 1
ATOM 705 C CA . ALA A 1 94 ? 16.143 -1.476 -13.567 1.00 72.88 94 ALA A CA 1
ATOM 706 C C . ALA A 1 94 ? 17.621 -1.696 -13.927 1.00 72.88 94 ALA A C 1
ATOM 708 O O . ALA A 1 94 ? 17.969 -1.587 -15.097 1.00 72.88 94 ALA A O 1
ATOM 709 N N . GLU A 1 95 ? 18.471 -2.065 -12.965 1.00 75.31 95 GLU A N 1
ATOM 710 C CA . GLU A 1 95 ? 19.860 -2.469 -13.217 1.00 75.31 95 GLU A CA 1
ATOM 711 C C . GLU A 1 95 ? 19.911 -3.672 -14.168 1.00 75.31 95 GLU A C 1
ATOM 713 O O . GLU A 1 95 ? 20.555 -3.585 -15.209 1.00 75.31 95 GLU A O 1
ATOM 718 N N . THR A 1 96 ? 19.140 -4.736 -13.906 1.00 68.06 96 THR A N 1
ATOM 719 C CA . THR A 1 96 ? 19.077 -5.899 -14.817 1.00 68.06 96 THR A CA 1
ATOM 720 C C . THR A 1 96 ? 18.495 -5.570 -16.197 1.00 68.06 96 THR A C 1
ATOM 722 O O . THR A 1 96 ? 18.869 -6.188 -17.190 1.00 68.06 96 THR A O 1
ATOM 725 N N . LEU A 1 97 ? 17.583 -4.594 -16.279 1.00 61.97 97 LEU A N 1
ATOM 726 C CA . LEU A 1 97 ? 17.018 -4.109 -17.541 1.00 61.97 97 LEU A CA 1
ATOM 727 C C . LEU A 1 97 ? 18.045 -3.301 -18.338 1.00 61.97 97 LEU A C 1
ATOM 729 O O . LEU A 1 97 ? 18.120 -3.445 -19.552 1.00 61.97 97 LEU A O 1
ATOM 733 N N . ASN A 1 98 ? 18.846 -2.480 -17.660 1.00 61.09 98 ASN A N 1
ATOM 734 C CA . ASN A 1 98 ? 19.917 -1.699 -18.273 1.00 61.09 98 ASN A CA 1
ATOM 735 C C . ASN A 1 98 ? 21.133 -2.568 -18.646 1.00 61.09 98 ASN A C 1
ATOM 737 O O . ASN A 1 98 ? 21.965 -2.163 -19.453 1.00 61.09 98 ASN A O 1
ATOM 741 N N . GLU A 1 99 ? 21.228 -3.770 -18.074 1.00 58.81 99 GLU A N 1
ATOM 742 C CA . GLU A 1 99 ? 22.190 -4.808 -18.455 1.00 58.81 99 GLU A CA 1
ATOM 743 C C . GLU A 1 99 ? 21.774 -5.601 -19.721 1.00 58.81 99 GLU A C 1
ATOM 745 O O . GLU A 1 99 ? 22.533 -6.464 -20.167 1.00 58.81 99 GLU A O 1
ATOM 750 N N . GLY A 1 100 ? 20.617 -5.322 -20.346 1.00 48.75 100 GLY A N 1
ATOM 751 C CA . GLY A 1 100 ? 20.148 -6.005 -21.564 1.00 48.75 100 GLY A CA 1
ATOM 752 C C . GLY A 1 100 ? 19.971 -5.097 -22.797 1.00 48.75 100 GLY A C 1
ATOM 753 O O . GLY A 1 100 ? 19.652 -3.923 -22.643 1.00 48.75 100 GLY A O 1
ATOM 754 N N . PRO A 1 101 ? 20.072 -5.637 -24.032 1.00 44.44 101 PRO A N 1
ATOM 755 C CA . PRO A 1 101 ? 21.146 -6.520 -24.475 1.00 44.44 101 PRO A CA 1
ATOM 756 C C . PRO A 1 101 ? 22.460 -5.722 -24.503 1.00 44.44 101 PRO A C 1
ATOM 758 O O . PRO A 1 101 ? 22.471 -4.533 -24.825 1.00 44.44 101 PRO A O 1
ATOM 761 N N . ALA A 1 102 ? 23.599 -6.376 -24.270 1.00 44.78 102 ALA A N 1
ATOM 762 C CA . ALA A 1 102 ? 24.795 -5.897 -24.940 1.00 44.78 102 ALA A CA 1
ATOM 763 C C . ALA A 1 102 ? 24.443 -5.883 -26.434 1.00 44.78 102 ALA A C 1
ATOM 765 O O . ALA A 1 102 ? 24.243 -6.938 -27.037 1.00 44.78 102 ALA A O 1
ATOM 766 N N . PHE A 1 103 ? 24.350 -4.706 -27.045 1.00 46.50 103 PHE A N 1
ATOM 767 C CA . PHE A 1 103 ? 24.678 -4.581 -28.458 1.00 46.50 103 PHE A CA 1
ATOM 768 C C . PHE A 1 103 ? 26.184 -4.877 -28.588 1.00 46.50 103 PHE A C 1
ATOM 770 O O . PHE A 1 103 ? 26.954 -4.009 -28.960 1.00 46.50 103 PHE A O 1
ATOM 777 N N . ASP A 1 104 ? 26.624 -6.067 -28.170 1.00 43.47 104 ASP A N 1
ATOM 778 C CA . ASP A 1 104 ? 27.908 -6.639 -28.568 1.00 43.47 104 ASP A CA 1
ATOM 779 C C . ASP A 1 104 ? 27.817 -7.082 -30.037 1.00 43.47 104 ASP A C 1
ATOM 781 O O . ASP A 1 104 ? 28.835 -7.185 -30.703 1.00 43.47 104 ASP A O 1
ATOM 785 N N . ASP A 1 105 ? 26.598 -7.221 -30.580 1.00 44.22 105 ASP A N 1
ATOM 786 C CA . ASP A 1 105 ? 26.331 -7.244 -32.020 1.00 44.22 105 ASP A CA 1
ATOM 787 C C . ASP A 1 105 ? 26.193 -5.809 -32.578 1.00 44.22 105 ASP A C 1
ATOM 789 O O . ASP A 1 105 ? 25.258 -5.501 -33.321 1.00 44.22 105 ASP A O 1
ATOM 793 N N . VAL A 1 106 ? 27.107 -4.892 -32.230 1.00 48.88 106 VAL A N 1
ATOM 794 C CA . VAL A 1 106 ? 27.411 -3.821 -33.191 1.00 48.88 106 VAL A CA 1
ATOM 795 C C . VAL A 1 106 ? 27.988 -4.550 -34.410 1.00 48.88 106 VAL A C 1
ATOM 797 O O . VAL A 1 106 ? 28.940 -5.308 -34.232 1.00 48.88 106 VAL A O 1
ATOM 800 N N . PRO A 1 107 ? 27.434 -4.392 -35.628 1.00 47.22 107 PRO A N 1
ATOM 801 C CA . PRO A 1 107 ? 28.017 -5.003 -36.817 1.00 47.22 107 PRO A CA 1
ATOM 802 C C . PRO A 1 107 ? 29.523 -4.716 -36.848 1.00 47.22 107 PRO A C 1
ATOM 804 O O . PRO A 1 107 ? 29.905 -3.545 -36.758 1.00 47.22 107 PRO A O 1
ATOM 807 N N . GLU A 1 108 ? 30.361 -5.760 -36.930 1.00 44.06 108 GLU A N 1
ATOM 808 C CA . GLU A 1 108 ? 31.824 -5.619 -37.016 1.00 44.06 108 GLU A CA 1
ATOM 809 C C . GLU A 1 108 ? 32.153 -4.553 -38.080 1.00 44.06 108 GLU A C 1
ATOM 811 O O . GLU A 1 108 ? 31.921 -4.761 -39.273 1.00 44.06 108 GLU A O 1
ATOM 816 N N . GLY A 1 109 ? 32.625 -3.378 -37.641 1.00 51.72 109 GLY A N 1
ATOM 817 C CA . GLY A 1 109 ? 32.878 -2.218 -38.509 1.00 51.72 109 GLY A CA 1
ATOM 818 C C . GLY A 1 109 ? 32.310 -0.868 -38.048 1.00 51.72 109 GLY A C 1
ATOM 819 O O . GLY A 1 109 ? 32.721 0.147 -38.602 1.00 51.72 109 GLY A O 1
ATOM 820 N N . LEU A 1 110 ? 31.428 -0.825 -37.040 1.00 51.72 110 LEU A N 1
ATOM 821 C CA . LEU A 1 110 ? 30.883 0.425 -36.465 1.00 51.72 110 LEU A CA 1
ATOM 822 C C . LEU A 1 110 ? 31.432 0.763 -35.060 1.00 51.72 110 LEU A C 1
ATOM 824 O O . LEU A 1 110 ? 30.969 1.707 -34.426 1.00 51.72 110 LEU A O 1
ATOM 828 N N . GLU A 1 111 ? 32.426 0.019 -34.564 1.00 50.62 111 GLU A N 1
ATOM 829 C CA . GLU A 1 111 ? 33.036 0.234 -33.235 1.00 50.62 111 GLU A CA 1
ATOM 830 C C . GLU A 1 111 ? 33.726 1.604 -33.096 1.00 50.62 111 GLU A C 1
ATOM 832 O O . GLU A 1 111 ? 33.731 2.185 -32.011 1.00 50.62 111 GLU A O 1
ATOM 837 N N . ASP A 1 112 ? 34.243 2.139 -34.206 1.00 54.88 112 ASP A N 1
ATOM 838 C CA . ASP A 1 112 ? 34.853 3.472 -34.304 1.00 54.88 112 ASP A CA 1
ATOM 839 C C . ASP A 1 112 ? 33.885 4.531 -34.875 1.00 54.88 112 ASP A C 1
ATOM 841 O O . ASP A 1 112 ? 34.297 5.663 -35.146 1.00 54.88 112 ASP A O 1
ATOM 845 N N . ASP A 1 113 ? 32.602 4.197 -35.080 1.00 62.06 113 ASP A N 1
ATOM 846 C CA . ASP A 1 113 ? 31.626 5.144 -35.617 1.00 62.06 113 ASP A CA 1
ATOM 847 C C . ASP A 1 113 ? 31.111 6.070 -34.491 1.00 62.06 113 ASP A C 1
ATOM 849 O O . ASP A 1 113 ? 30.441 5.609 -33.555 1.00 62.06 113 ASP A O 1
ATOM 853 N N . PRO A 1 114 ? 31.392 7.389 -34.538 1.00 61.81 114 PRO A N 1
ATOM 854 C CA . PRO A 1 114 ? 30.929 8.335 -33.522 1.00 61.81 114 PRO A CA 1
ATOM 855 C C . PRO A 1 114 ? 29.399 8.344 -33.368 1.00 61.81 114 PRO A C 1
ATOM 857 O O . PRO A 1 114 ? 28.897 8.682 -32.293 1.00 61.81 114 PRO A O 1
ATOM 860 N N . THR A 1 115 ? 28.657 7.921 -34.396 1.00 65.75 115 THR A N 1
ATOM 861 C CA . THR A 1 115 ? 27.194 7.784 -34.347 1.00 65.75 115 THR A CA 1
ATOM 862 C C . THR A 1 115 ? 26.737 6.624 -33.452 1.00 65.75 115 THR A C 1
ATOM 864 O O . THR A 1 115 ? 25.786 6.780 -32.682 1.00 65.75 115 THR A O 1
ATOM 867 N N . ALA A 1 116 ? 27.448 5.491 -33.456 1.00 63.19 116 ALA A N 1
ATOM 868 C CA . ALA A 1 116 ? 27.143 4.335 -32.613 1.00 63.19 116 ALA A CA 1
ATOM 869 C C . ALA A 1 116 ? 27.418 4.625 -31.128 1.00 63.19 116 ALA A C 1
ATOM 871 O O . ALA A 1 116 ? 26.609 4.291 -30.256 1.00 63.19 116 ALA A O 1
ATOM 872 N N . ALA A 1 117 ? 28.523 5.317 -30.830 1.00 66.44 117 ALA A N 1
ATOM 873 C CA . ALA A 1 117 ? 28.854 5.752 -29.473 1.00 66.44 117 ALA A CA 1
ATOM 874 C C . ALA A 1 117 ? 27.824 6.753 -28.917 1.00 66.44 117 ALA A C 1
ATOM 876 O O . ALA A 1 117 ? 27.412 6.650 -27.757 1.00 66.44 117 ALA A O 1
ATOM 877 N N . TRP A 1 118 ? 27.368 7.689 -29.753 1.00 72.12 118 TRP A N 1
ATOM 878 C CA . TRP A 1 118 ? 26.315 8.637 -29.401 1.00 72.12 118 TRP A CA 1
ATOM 879 C C . TRP A 1 118 ? 24.971 7.932 -29.150 1.00 72.12 118 TRP A C 1
ATOM 881 O O . TRP A 1 118 ? 24.336 8.180 -28.125 1.00 72.12 118 TRP A O 1
ATOM 891 N N . MET A 1 119 ? 24.581 6.980 -30.006 1.00 64.50 119 MET A N 1
ATOM 892 C CA . MET A 1 119 ? 23.336 6.213 -29.859 1.00 64.50 119 MET A CA 1
ATOM 893 C C . MET A 1 119 ? 23.332 5.362 -28.582 1.00 64.50 119 MET A C 1
ATOM 895 O O . MET A 1 119 ? 22.334 5.328 -27.862 1.00 64.50 119 MET A O 1
ATOM 899 N N . LYS A 1 120 ? 24.469 4.744 -28.238 1.00 67.00 120 LYS A N 1
ATOM 900 C CA . LYS A 1 120 ? 24.660 4.038 -26.961 1.00 67.00 120 LYS A CA 1
ATOM 901 C C . LYS A 1 120 ? 24.510 4.977 -25.759 1.00 67.00 120 LYS A C 1
ATOM 903 O O . LYS A 1 120 ? 23.883 4.607 -24.768 1.00 67.00 120 LYS A O 1
ATOM 908 N N . GLY A 1 121 ? 25.053 6.193 -25.849 1.00 68.88 121 GLY A N 1
ATOM 909 C CA . GLY A 1 121 ? 24.890 7.228 -24.825 1.00 68.88 121 GLY A CA 1
ATOM 910 C C . GLY A 1 121 ? 23.435 7.680 -24.659 1.00 68.88 121 GLY A C 1
ATOM 911 O O . GLY A 1 121 ? 22.963 7.826 -23.531 1.00 68.88 121 GLY A O 1
ATOM 912 N N . LEU A 1 122 ? 22.704 7.832 -25.766 1.00 69.12 122 LEU A N 1
ATOM 913 C CA . LEU A 1 122 ? 21.284 8.179 -25.759 1.00 69.12 122 LEU A CA 1
ATOM 914 C C . LEU A 1 122 ? 20.428 7.064 -25.142 1.00 69.12 122 LEU A C 1
ATOM 916 O O . LEU A 1 122 ? 19.638 7.342 -24.241 1.00 69.12 122 LEU A O 1
ATOM 920 N N . LEU A 1 123 ? 20.613 5.805 -25.548 1.00 67.50 123 LEU A N 1
ATOM 921 C CA . LEU A 1 123 ? 19.887 4.668 -24.966 1.00 67.50 123 LEU A CA 1
ATOM 922 C C . LEU A 1 123 ? 20.138 4.540 -23.458 1.00 67.50 123 LEU A C 1
ATOM 924 O O . LEU A 1 123 ? 19.188 4.403 -22.686 1.00 67.50 123 LEU A O 1
ATOM 928 N N . ALA A 1 124 ? 21.395 4.678 -23.024 1.00 70.56 124 ALA A N 1
ATOM 929 C CA . ALA A 1 124 ? 21.752 4.667 -21.606 1.00 70.56 124 ALA A CA 1
ATOM 930 C C . ALA A 1 124 ? 21.090 5.812 -20.816 1.00 70.56 124 ALA A C 1
ATOM 932 O O . ALA A 1 124 ? 20.832 5.673 -19.621 1.00 70.56 124 ALA A O 1
ATOM 933 N N . SER A 1 125 ? 20.790 6.937 -21.474 1.00 70.88 125 SER A N 1
ATOM 934 C CA . SER A 1 125 ? 20.088 8.068 -20.860 1.00 70.88 125 SER A CA 1
ATOM 935 C C . SER A 1 125 ? 18.566 7.866 -20.766 1.00 70.88 125 SER A C 1
ATOM 937 O O . SER A 1 125 ? 17.945 8.356 -19.823 1.00 70.88 125 SER A O 1
ATOM 939 N N . ILE A 1 126 ? 17.966 7.112 -21.697 1.00 71.25 126 ILE A N 1
ATOM 940 C CA . ILE A 1 126 ? 16.517 6.843 -21.747 1.00 71.25 126 ILE A CA 1
ATOM 941 C C . ILE A 1 126 ? 16.125 5.640 -20.872 1.00 71.25 126 ILE A C 1
ATOM 943 O O . ILE A 1 126 ? 15.020 5.618 -20.327 1.00 71.25 126 ILE A O 1
ATOM 947 N N . GLY A 1 127 ? 17.024 4.671 -20.671 1.00 73.19 127 GLY A N 1
ATOM 948 C CA . GLY A 1 127 ? 16.775 3.468 -19.863 1.00 73.19 127 GLY A CA 1
ATOM 949 C C . GLY A 1 127 ? 16.154 3.748 -18.482 1.00 73.19 127 GLY A C 1
ATOM 950 O O . GLY A 1 127 ? 15.077 3.220 -18.189 1.00 73.19 127 GLY A O 1
ATOM 951 N N . PRO A 1 128 ? 16.745 4.629 -17.648 1.00 75.19 128 PRO A N 1
ATOM 952 C CA . PRO A 1 128 ? 16.187 4.986 -16.342 1.00 75.19 128 PRO A CA 1
ATOM 953 C C . PRO A 1 128 ? 14.790 5.622 -16.412 1.00 75.19 128 PRO A C 1
ATOM 955 O O . PRO A 1 128 ? 13.948 5.351 -15.554 1.00 75.19 128 PRO A O 1
ATOM 958 N N . LEU A 1 129 ? 14.515 6.434 -17.440 1.00 77.88 129 LEU A N 1
ATOM 959 C CA . LEU A 1 129 ? 13.202 7.056 -17.639 1.00 77.88 129 LEU A CA 1
ATOM 960 C C . LEU A 1 129 ? 12.134 6.004 -17.965 1.00 77.88 129 LEU A C 1
ATOM 962 O O . LEU A 1 129 ? 11.064 6.006 -17.355 1.00 77.88 129 LEU A O 1
ATOM 966 N N . MET A 1 130 ? 12.441 5.069 -18.867 1.00 75.81 130 MET A N 1
ATOM 967 C CA . MET A 1 130 ? 11.539 3.969 -19.221 1.00 75.81 130 MET A CA 1
ATOM 968 C C . MET A 1 130 ? 11.298 3.023 -18.043 1.00 75.81 130 MET A C 1
ATOM 970 O O . MET A 1 130 ? 10.159 2.626 -17.788 1.00 75.81 130 MET A O 1
ATOM 974 N N . ALA A 1 131 ? 12.342 2.702 -17.275 1.00 78.12 131 ALA A N 1
ATOM 975 C CA . ALA A 1 131 ? 12.212 1.906 -16.058 1.00 78.12 131 ALA A CA 1
ATOM 976 C C . ALA A 1 131 ? 11.304 2.595 -15.024 1.00 78.12 131 ALA A C 1
ATOM 978 O O . ALA A 1 131 ? 10.435 1.941 -14.439 1.00 78.12 131 ALA A O 1
ATOM 979 N N . GLY A 1 132 ? 11.452 3.912 -14.843 1.00 81.75 132 GLY A N 1
ATOM 980 C CA . GLY A 1 132 ? 10.576 4.723 -13.996 1.00 81.75 132 GLY A CA 1
ATOM 981 C C . GLY A 1 132 ? 9.118 4.700 -14.462 1.00 81.75 132 GLY A C 1
ATOM 982 O O . GLY A 1 132 ? 8.224 4.464 -13.651 1.00 81.75 132 GLY A O 1
ATOM 983 N N . LEU A 1 133 ? 8.874 4.857 -15.767 1.00 82.62 133 LEU A N 1
ATOM 984 C CA . LEU A 1 133 ? 7.537 4.808 -16.372 1.00 82.62 133 LEU A CA 1
ATOM 985 C C . LEU A 1 133 ? 6.853 3.447 -16.184 1.00 82.62 133 LEU A C 1
ATOM 987 O O . LEU A 1 133 ? 5.701 3.389 -15.743 1.00 82.62 133 LEU A O 1
ATOM 991 N N . MET A 1 134 ? 7.557 2.350 -16.471 1.00 82.69 134 MET A N 1
ATOM 992 C CA . MET A 1 134 ? 7.024 0.994 -16.298 1.00 82.69 134 MET A CA 1
ATOM 993 C C . MET A 1 134 ? 6.725 0.694 -14.829 1.00 82.69 134 MET A C 1
ATOM 995 O O . MET A 1 134 ? 5.638 0.215 -14.496 1.00 82.69 134 MET A O 1
ATOM 999 N N . SER A 1 135 ? 7.668 1.023 -13.944 1.00 84.56 135 SER A N 1
ATOM 1000 C CA . SER A 1 135 ? 7.517 0.828 -12.502 1.00 84.56 135 SER A CA 1
ATOM 1001 C C . SER A 1 135 ? 6.348 1.643 -11.954 1.00 84.56 135 SER A C 1
ATOM 1003 O O . SER A 1 135 ? 5.522 1.119 -11.207 1.00 84.56 135 SER A O 1
ATOM 1005 N N . GLY A 1 136 ? 6.236 2.904 -12.378 1.00 87.75 136 GLY A N 1
ATOM 1006 C CA . GLY A 1 136 ? 5.142 3.790 -12.008 1.00 87.75 136 GLY A CA 1
ATOM 1007 C C . GLY A 1 136 ? 3.790 3.227 -12.427 1.00 87.75 136 GLY A C 1
ATOM 1008 O O . GLY A 1 136 ? 2.895 3.065 -11.601 1.00 87.75 136 GLY A O 1
ATOM 1009 N N . THR A 1 137 ? 3.668 2.824 -13.692 1.00 87.44 137 THR A N 1
ATOM 1010 C CA . THR A 1 137 ? 2.438 2.233 -14.240 1.00 87.44 137 THR A CA 1
ATOM 1011 C C . THR A 1 137 ? 2.029 0.962 -13.496 1.00 87.44 137 THR A C 1
ATOM 1013 O O . THR A 1 137 ? 0.852 0.772 -13.180 1.00 87.44 137 THR A O 1
ATOM 1016 N N . LEU A 1 138 ? 2.991 0.088 -13.180 1.00 88.75 138 LEU A N 1
ATOM 1017 C CA . LEU A 1 138 ? 2.737 -1.146 -12.438 1.00 88.75 138 LEU A CA 1
ATOM 1018 C C . LEU A 1 138 ? 2.206 -0.858 -11.030 1.00 88.75 138 LEU A C 1
ATOM 1020 O O . LEU A 1 138 ? 1.196 -1.439 -10.628 1.00 88.75 138 LEU A O 1
ATOM 1024 N N . VAL A 1 139 ? 2.851 0.057 -10.300 1.00 91.31 139 VAL A N 1
ATOM 1025 C CA . VAL A 1 139 ? 2.424 0.446 -8.949 1.00 91.31 139 VAL A CA 1
ATOM 1026 C C . VAL A 1 139 ? 1.061 1.138 -8.982 1.00 91.31 139 VAL A C 1
ATOM 1028 O O . VAL A 1 139 ? 0.201 0.821 -8.160 1.00 91.31 139 VAL A O 1
ATOM 1031 N N . GLY A 1 140 ? 0.819 2.014 -9.959 1.00 91.44 140 GLY A N 1
ATOM 1032 C CA . GLY A 1 140 ? -0.472 2.679 -10.129 1.00 91.44 140 GLY A CA 1
ATOM 1033 C C . GLY A 1 140 ? -1.616 1.692 -10.380 1.00 91.44 140 GLY A C 1
ATOM 1034 O O . GLY A 1 140 ? -2.648 1.741 -9.715 1.00 91.44 140 GLY A O 1
ATOM 1035 N N . ARG A 1 141 ? -1.409 0.705 -11.262 1.00 91.06 141 ARG A N 1
ATOM 1036 C CA . ARG A 1 141 ? -2.393 -0.368 -11.514 1.00 91.06 141 ARG A CA 1
ATOM 1037 C C . ARG A 1 141 ? -2.623 -1.276 -10.313 1.00 91.06 141 ARG A C 1
ATOM 1039 O O . ARG A 1 141 ? -3.693 -1.867 -10.175 1.00 91.06 141 ARG A O 1
ATOM 1046 N N . LEU A 1 142 ? -1.614 -1.455 -9.472 1.00 93.00 142 LEU A N 1
ATOM 1047 C CA . LEU A 1 142 ? -1.771 -2.208 -8.238 1.00 93.00 142 LEU A CA 1
ATOM 1048 C C . LEU A 1 142 ? -2.621 -1.433 -7.224 1.00 93.00 142 LEU A C 1
ATOM 1050 O O . LEU A 1 142 ? -3.497 -2.024 -6.598 1.00 93.00 142 LEU A O 1
ATOM 1054 N N . ALA A 1 143 ? -2.440 -0.115 -7.134 1.00 94.50 143 ALA A N 1
ATOM 1055 C CA . ALA A 1 143 ? -3.216 0.749 -6.247 1.00 94.50 143 ALA A CA 1
ATOM 1056 C C . ALA A 1 143 ? -4.729 0.681 -6.507 1.00 94.50 143 ALA A C 1
ATOM 1058 O O . ALA A 1 143 ? -5.515 0.793 -5.572 1.00 94.50 143 ALA A O 1
ATOM 1059 N N . ALA A 1 144 ? -5.145 0.439 -7.754 1.00 90.31 144 ALA A N 1
ATOM 1060 C CA . ALA A 1 144 ? -6.557 0.319 -8.126 1.00 90.31 144 ALA A CA 1
ATOM 1061 C C . ALA A 1 144 ? -7.282 -0.877 -7.477 1.00 90.31 144 ALA A C 1
ATOM 1063 O O . ALA A 1 144 ? -8.501 -0.858 -7.357 1.00 90.31 144 ALA A O 1
ATOM 1064 N N . ARG A 1 145 ? -6.544 -1.910 -7.058 1.00 91.06 145 ARG A N 1
ATOM 1065 C CA . ARG A 1 145 ? -7.092 -3.136 -6.446 1.00 91.06 145 ARG A CA 1
ATOM 1066 C C . ARG A 1 145 ? -6.585 -3.400 -5.035 1.00 91.06 145 ARG A C 1
ATOM 1068 O O . ARG A 1 145 ? -7.094 -4.302 -4.381 1.00 91.06 145 ARG A O 1
ATOM 1075 N N . SER A 1 146 ? -5.576 -2.650 -4.597 1.00 95.31 146 SER A N 1
ATOM 1076 C CA . SER A 1 146 ? -4.938 -2.890 -3.311 1.00 95.31 146 SER A CA 1
ATOM 1077 C C . SER A 1 146 ? -5.878 -2.544 -2.166 1.00 95.31 146 SER A C 1
ATOM 1079 O O . SER A 1 146 ? -6.492 -1.480 -2.202 1.00 95.31 146 SER A O 1
ATOM 1081 N N . LEU A 1 147 ? -5.963 -3.373 -1.131 1.00 95.69 147 LEU A N 1
ATOM 1082 C CA . LEU A 1 147 ? -6.744 -3.046 0.064 1.00 95.69 147 LEU A CA 1
ATOM 1083 C C . LEU A 1 147 ? -5.874 -2.426 1.158 1.00 95.69 147 LEU A C 1
ATOM 1085 O O . LEU A 1 147 ? -6.308 -1.465 1.791 1.00 95.69 147 LEU A O 1
ATOM 1089 N N . GLY A 1 148 ? -4.646 -2.911 1.352 1.00 95.19 148 GLY A N 1
ATOM 1090 C CA . GLY A 1 148 ? -3.782 -2.503 2.461 1.00 95.19 148 GLY A CA 1
ATOM 1091 C C . GLY A 1 148 ? -2.308 -2.313 2.103 1.00 95.19 148 GLY A C 1
ATOM 1092 O O . GLY A 1 148 ? -1.924 -2.231 0.936 1.00 95.19 148 GLY A O 1
ATOM 1093 N N . THR A 1 149 ? -1.458 -2.211 3.124 1.00 93.94 149 THR A N 1
ATOM 1094 C CA . THR A 1 149 ? 0.005 -2.126 2.993 1.00 93.94 149 THR A CA 1
ATOM 1095 C C . THR A 1 149 ? 0.593 -3.393 2.388 1.00 93.94 149 THR A C 1
ATOM 1097 O O . THR A 1 149 ? 1.540 -3.316 1.597 1.00 93.94 149 THR A O 1
ATOM 1100 N N . TYR A 1 150 ? 0.069 -4.546 2.805 1.00 92.88 150 TYR A N 1
ATOM 1101 C CA . TYR A 1 150 ? 0.683 -5.852 2.588 1.00 92.88 150 TYR A CA 1
ATOM 1102 C C . TYR A 1 150 ? 0.040 -6.683 1.471 1.00 92.88 150 TYR A C 1
ATOM 1104 O O . TYR A 1 150 ? 0.354 -7.865 1.343 1.00 92.88 150 TYR A O 1
ATOM 1112 N N . ASP A 1 151 ? -0.761 -6.066 0.594 1.00 86.56 151 ASP A N 1
ATOM 1113 C CA . ASP A 1 151 ? -1.210 -6.678 -0.670 1.00 86.56 151 ASP A CA 1
ATOM 1114 C C . ASP A 1 151 ? -0.033 -7.177 -1.522 1.00 86.56 151 ASP A C 1
ATOM 1116 O O . ASP A 1 151 ? -0.119 -8.207 -2.192 1.00 86.56 151 ASP A O 1
ATOM 1120 N N . LEU A 1 152 ? 1.101 -6.472 -1.453 1.00 82.94 152 LEU A N 1
ATOM 1121 C CA . LEU A 1 152 ? 2.400 -7.063 -1.744 1.00 82.94 152 LEU A CA 1
ATOM 1122 C C . LEU A 1 152 ? 3.065 -7.421 -0.415 1.00 82.94 152 LEU A C 1
ATOM 1124 O O . LEU A 1 152 ? 3.307 -6.511 0.385 1.00 82.94 152 LEU A O 1
ATOM 1128 N N . PRO A 1 153 ? 3.427 -8.695 -0.182 1.00 83.06 153 PRO A N 1
ATOM 1129 C CA . PRO A 1 153 ? 4.040 -9.132 1.066 1.00 83.06 153 PRO A CA 1
ATOM 1130 C C . PRO A 1 153 ? 5.508 -8.691 1.110 1.00 83.06 153 PRO A C 1
ATOM 1132 O O . PRO A 1 153 ? 6.428 -9.497 1.026 1.00 83.06 153 PRO A O 1
ATOM 1135 N N . ILE A 1 154 ? 5.746 -7.386 1.187 1.00 85.69 154 ILE A N 1
ATOM 1136 C CA . ILE A 1 154 ? 7.074 -6.782 1.191 1.00 85.69 154 ILE A CA 1
ATOM 1137 C C . ILE A 1 154 ? 7.304 -6.186 2.574 1.00 85.69 154 ILE A C 1
ATOM 1139 O O . ILE A 1 154 ? 6.506 -5.354 3.014 1.00 85.69 154 ILE A O 1
ATOM 1143 N N . PRO A 1 155 ? 8.370 -6.591 3.286 1.00 86.19 155 PRO A N 1
ATOM 1144 C CA . PRO A 1 155 ? 8.608 -6.111 4.638 1.00 86.19 155 PRO A CA 1
ATOM 1145 C C . PRO A 1 155 ? 8.782 -4.588 4.679 1.00 86.19 155 PRO A C 1
ATOM 1147 O O . PRO A 1 155 ? 9.709 -4.045 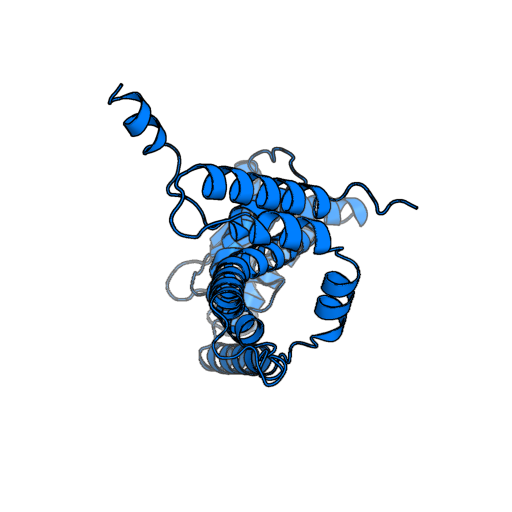4.082 1.00 86.19 155 PRO A O 1
ATOM 1150 N N . ARG A 1 156 ? 7.933 -3.896 5.446 1.00 84.31 156 ARG A N 1
ATOM 1151 C CA . ARG A 1 156 ? 8.024 -2.444 5.673 1.00 84.31 156 ARG A CA 1
ATOM 1152 C C . ARG A 1 156 ? 8.763 -2.124 6.972 1.00 84.31 156 ARG A C 1
ATOM 1154 O O . ARG A 1 156 ? 8.801 -2.953 7.887 1.00 84.31 156 ARG A O 1
ATOM 1161 N N . SER A 1 157 ? 9.451 -0.989 7.038 1.00 78.25 157 SER A N 1
ATOM 1162 C CA . SER A 1 157 ? 10.246 -0.590 8.213 1.00 78.25 157 SER A CA 1
ATOM 1163 C C . SER A 1 157 ? 9.439 0.176 9.257 1.00 78.25 157 SER A C 1
ATOM 1165 O O . SER A 1 157 ? 9.783 0.118 10.430 1.00 78.25 157 SER A O 1
ATOM 1167 N N . ASP A 1 158 ? 8.386 0.866 8.839 1.00 82.94 158 ASP A N 1
ATOM 1168 C CA . ASP A 1 158 ? 7.477 1.651 9.667 1.00 82.94 158 ASP A CA 1
ATOM 1169 C C . ASP A 1 158 ? 6.398 0.789 10.333 1.00 82.94 158 ASP A C 1
ATOM 1171 O O . ASP A 1 158 ? 6.017 -0.258 9.813 1.00 82.94 158 ASP A O 1
ATOM 1175 N N . ASP A 1 159 ? 5.901 1.254 11.482 1.00 85.69 159 ASP A N 1
ATOM 1176 C CA . ASP A 1 159 ? 4.765 0.672 12.221 1.00 85.69 159 ASP A CA 1
ATOM 1177 C C . ASP A 1 159 ? 3.431 1.350 11.852 1.00 85.69 159 ASP A C 1
ATOM 1179 O O . ASP A 1 159 ? 2.470 1.342 12.621 1.00 85.69 159 ASP A O 1
ATOM 1183 N N . SER A 1 160 ? 3.377 1.940 10.653 1.00 91.44 160 SER A N 1
ATOM 1184 C CA . SER A 1 160 ? 2.178 2.554 10.093 1.00 91.44 160 SER A CA 1
ATOM 1185 C C . SER A 1 160 ? 1.640 1.708 8.950 1.00 91.44 160 SER A C 1
ATOM 1187 O O . SER A 1 160 ? 2.288 1.514 7.923 1.00 91.44 160 SER A O 1
ATOM 1189 N N . LEU A 1 161 ? 0.424 1.211 9.125 1.00 94.62 161 LEU A N 1
ATOM 1190 C CA . LEU A 1 161 ? -0.338 0.543 8.085 1.00 94.62 161 LEU A CA 1
ATOM 1191 C C . LEU A 1 161 ? -1.043 1.579 7.214 1.00 94.62 1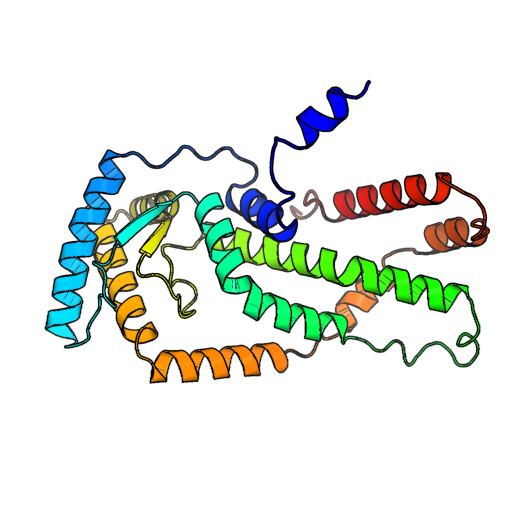61 LEU A C 1
ATOM 1193 O O . LEU A 1 161 ? -1.412 2.655 7.673 1.00 94.62 161 LEU A O 1
ATOM 1197 N N . LEU A 1 162 ? -1.246 1.234 5.955 1.00 95.81 162 LEU A N 1
ATOM 1198 C CA . LEU A 1 162 ? -2.015 1.971 4.974 1.00 95.81 162 LEU A CA 1
ATOM 1199 C C . LEU A 1 162 ? -3.234 1.126 4.641 1.00 95.81 162 LEU A C 1
ATOM 1201 O O . LEU A 1 162 ? -3.136 -0.096 4.531 1.00 95.81 162 LEU A O 1
ATOM 1205 N N . VAL A 1 163 ? -4.367 1.779 4.430 1.00 97.12 163 VAL A N 1
ATOM 1206 C CA . VAL A 1 163 ? -5.559 1.135 3.883 1.00 97.12 163 VAL A CA 1
ATOM 1207 C C . VAL A 1 163 ? -6.146 2.002 2.786 1.00 97.12 163 VAL A C 1
ATOM 1209 O O . VAL A 1 163 ? -6.294 3.211 2.955 1.00 97.12 163 VAL A O 1
ATOM 1212 N N . VAL A 1 164 ? -6.461 1.407 1.640 1.00 96.94 164 VAL A N 1
ATOM 1213 C CA . VAL A 1 164 ? -7.053 2.138 0.518 1.00 96.94 164 VAL A CA 1
ATOM 1214 C C . VAL A 1 164 ? -8.559 2.205 0.741 1.00 96.94 164 VAL A C 1
ATOM 1216 O O . VAL A 1 164 ? -9.316 1.365 0.256 1.00 96.94 164 VAL A O 1
ATOM 1219 N N . ALA A 1 165 ? -8.988 3.204 1.514 1.00 95.81 165 ALA A N 1
ATOM 1220 C CA . ALA A 1 165 ? -10.380 3.390 1.926 1.00 95.81 165 ALA A CA 1
ATOM 1221 C C . ALA A 1 165 ? -11.404 3.261 0.780 1.00 95.81 165 ALA A C 1
ATOM 1223 O O . ALA A 1 165 ? -12.351 2.489 0.950 1.00 95.81 165 ALA A O 1
ATOM 1224 N N . PRO A 1 166 ? -11.225 3.905 -0.400 1.00 95.06 166 PRO A N 1
ATOM 1225 C CA . PRO A 1 166 ? -12.186 3.750 -1.491 1.00 95.06 166 PRO A CA 1
ATOM 1226 C C . PRO A 1 166 ? -12.269 2.306 -1.999 1.00 95.06 166 PRO A C 1
ATOM 1228 O O . PRO A 1 166 ? -13.363 1.827 -2.253 1.00 95.06 166 PRO A O 1
ATOM 1231 N N . ASN A 1 167 ? -11.155 1.569 -2.067 1.00 96.06 167 ASN A N 1
ATOM 1232 C CA . ASN A 1 167 ? -11.178 0.177 -2.531 1.00 96.06 167 ASN A CA 1
ATOM 1233 C C . ASN A 1 167 ? -11.886 -0.746 -1.539 1.00 96.06 167 ASN A C 1
ATOM 1235 O O . ASN A 1 167 ? -12.617 -1.640 -1.953 1.00 96.06 167 ASN A O 1
ATOM 1239 N N . VAL A 1 168 ? -11.689 -0.530 -0.235 1.00 96.69 168 VAL A N 1
ATOM 1240 C CA . VAL A 1 168 ? -12.398 -1.297 0.799 1.00 96.69 168 VAL A CA 1
ATOM 1241 C C . VAL A 1 168 ? -13.899 -1.010 0.738 1.00 96.69 168 VAL A C 1
ATOM 1243 O O . VAL A 1 168 ? -14.697 -1.940 0.837 1.00 96.69 168 VAL A O 1
ATOM 1246 N N . ALA A 1 169 ? -14.290 0.253 0.550 1.00 95.12 169 ALA A N 1
ATOM 1247 C CA . ALA A 1 169 ? -15.690 0.637 0.408 1.00 95.12 169 ALA A CA 1
ATOM 1248 C C . ALA A 1 169 ? -16.322 0.043 -0.862 1.00 95.12 169 ALA A C 1
ATOM 1250 O O . ALA A 1 169 ? -17.381 -0.576 -0.772 1.00 95.12 169 ALA A O 1
ATOM 1251 N N . ASP A 1 170 ? -15.657 0.172 -2.013 1.00 95.62 170 ASP A N 1
ATOM 1252 C CA . ASP A 1 170 ? -16.098 -0.388 -3.295 1.00 95.62 170 ASP A CA 1
ATOM 1253 C C . ASP A 1 170 ? -16.260 -1.915 -3.186 1.00 95.62 170 ASP A C 1
ATOM 1255 O O . ASP A 1 170 ? -17.329 -2.449 -3.474 1.00 95.62 170 ASP A O 1
ATOM 1259 N N . PHE A 1 171 ? -15.259 -2.612 -2.637 1.00 96.56 171 PHE A N 1
ATOM 1260 C CA . PHE A 1 171 ? -15.318 -4.057 -2.401 1.00 96.56 171 PHE A CA 1
ATOM 1261 C C . PHE A 1 171 ? -16.462 -4.453 -1.455 1.00 96.56 171 PHE A C 1
ATOM 1263 O O . PHE A 1 171 ? -17.174 -5.428 -1.702 1.00 96.56 171 PHE A O 1
ATOM 1270 N N . GLY A 1 172 ? -16.665 -3.697 -0.373 1.00 96.88 172 GLY A N 1
ATOM 1271 C CA . GLY A 1 172 ? -17.763 -3.928 0.562 1.00 96.88 172 GLY A CA 1
ATOM 1272 C C . GLY A 1 172 ? -19.136 -3.764 -0.089 1.00 96.88 172 GLY A C 1
ATOM 1273 O O . GLY A 1 172 ? -20.026 -4.576 0.161 1.00 96.88 172 GLY A O 1
ATOM 1274 N N . ASN A 1 173 ? -19.293 -2.768 -0.961 1.00 96.94 173 ASN A N 1
ATOM 1275 C CA . ASN A 1 173 ? -20.533 -2.522 -1.692 1.00 96.94 173 ASN A CA 1
ATOM 1276 C C . ASN A 1 173 ? -20.805 -3.609 -2.742 1.00 96.94 173 ASN A C 1
ATOM 1278 O O . ASN A 1 173 ? -21.908 -4.154 -2.770 1.00 96.94 173 ASN A O 1
ATOM 1282 N N . ASP A 1 174 ? -19.803 -3.972 -3.547 1.00 97.12 174 ASP A N 1
ATOM 1283 C CA . ASP A 1 174 ? -19.925 -4.972 -4.617 1.00 97.12 174 ASP A CA 1
ATOM 1284 C C . ASP A 1 174 ? -20.345 -6.350 -4.088 1.00 97.12 174 ASP A C 1
ATOM 1286 O O . ASP A 1 174 ? -21.126 -7.067 -4.718 1.00 97.12 174 ASP A O 1
ATOM 1290 N N . TRP A 1 175 ? -19.850 -6.712 -2.902 1.00 96.69 175 TRP A N 1
ATOM 1291 C CA . TRP A 1 175 ? -20.131 -7.992 -2.247 1.00 96.69 175 TRP A CA 1
ATOM 1292 C C . TRP A 1 175 ? -21.190 -7.898 -1.142 1.00 96.69 175 TRP A C 1
ATOM 1294 O O . TRP A 1 175 ? -21.485 -8.898 -0.486 1.00 96.69 175 TRP A O 1
ATOM 1304 N N . ASN A 1 176 ? -21.784 -6.716 -0.947 1.00 96.19 176 ASN A N 1
ATOM 1305 C CA . ASN A 1 176 ? -22.814 -6.433 0.051 1.00 96.19 176 ASN A CA 1
ATOM 1306 C C . ASN A 1 176 ? -22.409 -6.871 1.480 1.00 96.19 176 ASN A C 1
ATOM 1308 O O . ASN A 1 176 ? -23.185 -7.502 2.210 1.00 96.19 176 ASN A O 1
ATOM 1312 N N . LEU A 1 177 ? -21.170 -6.555 1.863 1.00 97.06 177 LEU A N 1
ATOM 1313 C CA . LEU A 1 177 ? -20.569 -6.884 3.156 1.00 97.06 177 LEU A CA 1
ATOM 1314 C C . LEU A 1 177 ? -20.828 -5.773 4.192 1.00 97.06 177 LEU A C 1
ATOM 1316 O O . LEU A 1 177 ? -20.798 -4.591 3.842 1.00 97.06 177 LEU A O 1
ATOM 1320 N N . PRO A 1 178 ? -21.029 -6.103 5.483 1.00 96.75 178 PRO A N 1
ATOM 1321 C CA . PRO A 1 178 ? -21.080 -5.097 6.541 1.00 96.75 178 PRO A CA 1
ATOM 1322 C C . PRO A 1 178 ? -19.746 -4.346 6.652 1.00 96.75 178 PRO A C 1
ATOM 1324 O O . PRO A 1 178 ? -18.689 -4.966 6.784 1.00 96.75 178 PRO A O 1
ATOM 1327 N N . ALA A 1 179 ? -19.796 -3.010 6.632 1.00 93.19 179 ALA A N 1
ATOM 1328 C CA . ALA A 1 179 ? -18.598 -2.170 6.604 1.00 93.19 179 ALA A CA 1
ATOM 1329 C C . ALA A 1 179 ? -17.666 -2.421 7.802 1.00 93.19 179 ALA A C 1
ATOM 1331 O O . ALA A 1 179 ? -16.469 -2.614 7.612 1.00 93.19 179 ALA A O 1
ATOM 1332 N N . ASP A 1 180 ? -18.202 -2.476 9.024 1.00 94.50 180 ASP A N 1
ATOM 1333 C CA . ASP A 1 180 ? -17.394 -2.672 10.237 1.00 94.50 180 ASP A CA 1
ATOM 1334 C C . ASP A 1 180 ? -16.696 -4.040 10.269 1.00 94.50 180 ASP A C 1
ATOM 1336 O O . ASP A 1 180 ? -15.524 -4.121 10.645 1.00 94.50 180 ASP A O 1
ATOM 1340 N N . ASP A 1 181 ? -17.376 -5.100 9.819 1.00 96.31 181 ASP A N 1
ATOM 1341 C CA . ASP A 1 181 ? -16.812 -6.453 9.767 1.00 96.31 181 ASP A CA 1
ATOM 1342 C C . ASP A 1 181 ? -15.681 -6.535 8.736 1.00 96.31 181 ASP A C 1
ATOM 1344 O O . ASP A 1 181 ? -14.616 -7.090 9.019 1.00 96.31 181 ASP A O 1
ATOM 1348 N N . LEU A 1 182 ? -15.884 -5.941 7.554 1.00 97.06 182 LEU A N 1
ATOM 1349 C CA . LEU A 1 182 ? -14.863 -5.886 6.510 1.00 97.06 182 LEU A CA 1
ATOM 1350 C C . LEU A 1 182 ? -13.645 -5.078 6.967 1.00 97.06 182 LEU A C 1
ATOM 1352 O O . LEU A 1 182 ? -12.513 -5.532 6.813 1.00 97.06 182 LEU A O 1
ATOM 1356 N N . ARG A 1 183 ? -13.856 -3.905 7.572 1.00 97.00 183 ARG A N 1
ATOM 1357 C CA . ARG A 1 183 ? -12.764 -3.069 8.090 1.00 97.00 183 ARG A CA 1
ATOM 1358 C C . ARG A 1 183 ? -11.972 -3.789 9.176 1.00 97.00 183 ARG A C 1
ATOM 1360 O O . ARG A 1 183 ? -10.744 -3.781 9.140 1.00 97.00 183 ARG A O 1
ATOM 1367 N N . LEU A 1 184 ? -12.650 -4.467 10.105 1.00 97.38 184 LEU A N 1
ATOM 1368 C CA . LEU A 1 184 ? -11.981 -5.270 11.127 1.00 97.38 184 LEU A CA 1
ATOM 1369 C C . LEU A 1 184 ? -11.176 -6.415 10.503 1.00 97.38 184 LEU A C 1
ATOM 1371 O O . LEU A 1 184 ? -10.045 -6.662 10.923 1.00 97.38 184 LEU A O 1
ATOM 1375 N N . TRP A 1 185 ? -11.730 -7.095 9.497 1.00 97.38 185 TRP A N 1
ATOM 1376 C CA . TRP A 1 185 ? -11.021 -8.140 8.763 1.00 97.38 185 TRP A CA 1
ATOM 1377 C C . TRP A 1 185 ? -9.751 -7.601 8.091 1.00 97.38 185 TRP A C 1
ATOM 1379 O O . TRP A 1 185 ? -8.692 -8.207 8.251 1.00 97.38 185 TRP A O 1
ATOM 1389 N N . VAL A 1 186 ? -9.821 -6.437 7.430 1.00 97.50 186 VAL A N 1
ATOM 1390 C CA . VAL A 1 186 ? -8.645 -5.769 6.846 1.00 97.50 186 VAL A CA 1
ATOM 1391 C C . VAL A 1 186 ? -7.626 -5.430 7.936 1.00 97.50 186 VAL A C 1
ATOM 1393 O O . VAL A 1 186 ? -6.455 -5.768 7.800 1.00 97.50 186 VAL A O 1
ATOM 1396 N N . CYS A 1 187 ? -8.046 -4.844 9.062 1.00 97.50 187 CYS A N 1
ATOM 1397 C CA . C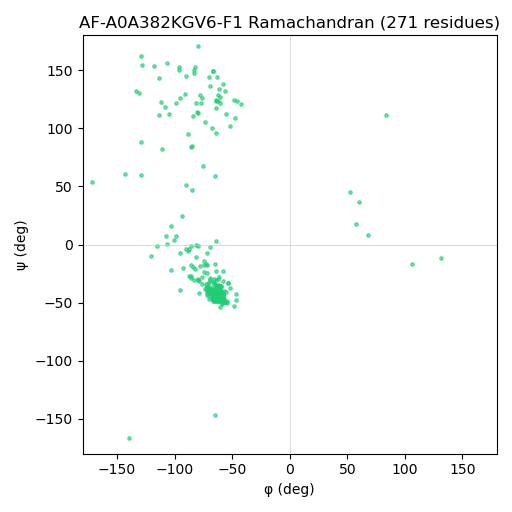YS A 1 187 ? -7.138 -4.549 10.175 1.00 97.50 187 CYS A CA 1
ATOM 1398 C C . CYS A 1 187 ? -6.429 -5.802 10.709 1.00 97.50 187 CYS A C 1
ATOM 1400 O O . CYS A 1 187 ? -5.228 -5.759 10.965 1.00 97.50 187 CYS A O 1
ATOM 1402 N N . LEU A 1 188 ? -7.150 -6.916 10.875 1.00 97.44 188 LEU A N 1
ATOM 1403 C CA . LEU A 1 188 ? -6.574 -8.193 11.309 1.00 97.44 188 LEU A CA 1
ATOM 1404 C C . LEU A 1 188 ? -5.586 -8.744 10.276 1.00 97.44 188 LEU A C 1
ATOM 1406 O O . LEU A 1 188 ? -4.505 -9.198 10.652 1.00 97.44 188 LEU A O 1
ATOM 1410 N N . HIS A 1 189 ? -5.943 -8.683 8.993 1.00 96.06 189 HIS A N 1
ATOM 1411 C CA . HIS A 1 189 ? -5.091 -9.104 7.886 1.00 96.06 189 HIS A CA 1
ATOM 1412 C C . HIS A 1 189 ? -3.773 -8.322 7.866 1.00 96.06 189 HIS A C 1
ATOM 1414 O O . HIS A 1 189 ? -2.696 -8.924 7.856 1.00 96.06 189 HIS A O 1
ATOM 1420 N N . GLU A 1 190 ? -3.852 -6.993 7.920 1.00 95.88 190 GLU A N 1
ATOM 1421 C CA . GLU A 1 190 ? -2.683 -6.117 7.878 1.00 95.88 190 GLU A CA 1
ATOM 1422 C C . GLU A 1 190 ? -1.821 -6.251 9.138 1.00 95.88 190 GLU A C 1
ATOM 1424 O O . GLU A 1 190 ? -0.601 -6.367 9.030 1.00 95.88 190 GLU A O 1
ATOM 1429 N N . ALA A 1 191 ? -2.428 -6.306 10.329 1.00 95.50 191 ALA A N 1
ATOM 1430 C CA . ALA A 1 191 ? -1.701 -6.482 11.587 1.00 95.50 191 ALA A CA 1
ATOM 1431 C C . ALA A 1 191 ? -0.976 -7.836 11.653 1.00 95.50 191 ALA A C 1
ATOM 1433 O O . ALA A 1 191 ? 0.158 -7.915 12.128 1.00 95.50 191 ALA A O 1
ATOM 1434 N N . LEU A 1 192 ? -1.592 -8.906 11.140 1.00 95.25 192 LEU A N 1
ATOM 1435 C CA . LEU A 1 192 ? -0.960 -10.222 11.087 1.00 95.25 192 LEU A CA 1
ATOM 1436 C C . LEU A 1 192 ? 0.239 -10.236 10.131 1.00 95.25 192 LEU A C 1
ATOM 1438 O O . LEU A 1 192 ? 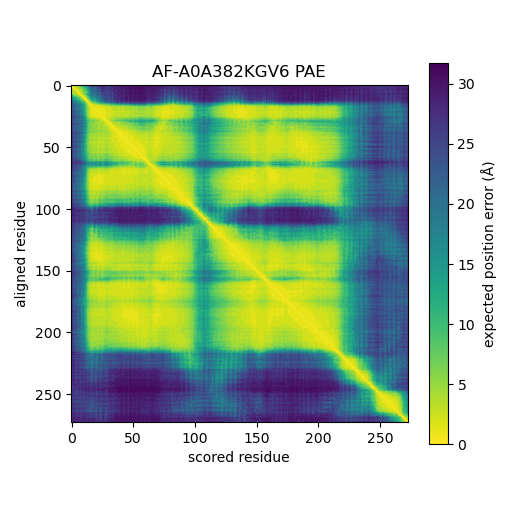1.311 -10.714 10.508 1.00 95.25 192 LEU A O 1
ATOM 1442 N N . HIS A 1 193 ? 0.087 -9.688 8.921 1.00 94.75 193 HIS A N 1
ATOM 1443 C CA . HIS A 1 193 ? 1.204 -9.561 7.982 1.00 94.75 193 HIS A CA 1
ATOM 1444 C C . HIS A 1 193 ? 2.315 -8.691 8.558 1.00 94.75 193 HIS A C 1
ATOM 1446 O O . HIS A 1 193 ? 3.485 -9.059 8.463 1.00 94.75 193 HIS A O 1
ATOM 1452 N N . HIS A 1 194 ? 1.956 -7.592 9.221 1.00 94.31 194 HIS A N 1
ATOM 1453 C CA . HIS A 1 194 ? 2.904 -6.733 9.910 1.00 94.31 194 HIS A CA 1
ATOM 1454 C C . HIS A 1 194 ? 3.731 -7.505 10.940 1.00 94.31 194 HIS A C 1
ATOM 1456 O O . HIS A 1 194 ? 4.959 -7.436 10.914 1.00 94.31 194 HIS A O 1
ATOM 1462 N N . ALA A 1 195 ? 3.076 -8.282 11.805 1.00 93.62 195 ALA A N 1
ATOM 1463 C CA . ALA A 1 195 ? 3.748 -9.068 12.832 1.00 93.62 195 ALA A CA 1
ATOM 1464 C C . ALA A 1 195 ? 4.681 -10.127 12.218 1.00 93.62 195 ALA A C 1
ATOM 1466 O O . ALA A 1 195 ? 5.855 -10.220 12.579 1.00 93.62 195 ALA A O 1
ATOM 1467 N N . VAL A 1 196 ? 4.191 -10.895 11.239 1.00 93.75 196 VAL A N 1
ATOM 1468 C CA . VAL A 1 196 ? 4.956 -11.982 10.604 1.00 93.75 196 VAL A CA 1
ATOM 1469 C C . VAL A 1 196 ? 6.137 -11.443 9.794 1.00 93.75 196 VAL A C 1
ATOM 1471 O O . VAL A 1 196 ? 7.258 -11.925 9.948 1.00 93.75 196 VAL A O 1
ATOM 1474 N N . LEU A 1 197 ? 5.922 -10.420 8.964 1.00 92.56 197 LEU A N 1
ATOM 1475 C CA . LEU A 1 197 ? 6.977 -9.771 8.173 1.00 92.56 197 LEU A CA 1
ATOM 1476 C C . LEU A 1 197 ? 7.877 -8.867 9.033 1.00 92.56 197 LEU A C 1
ATOM 1478 O O . LEU A 1 197 ? 8.962 -8.454 8.611 1.00 92.56 197 LEU A O 1
ATOM 1482 N N . GLY A 1 198 ? 7.448 -8.553 10.254 1.00 90.56 198 GLY A N 1
ATOM 1483 C CA . GLY A 1 198 ? 8.227 -7.899 11.298 1.00 90.56 198 GLY A CA 1
ATOM 1484 C C . GLY A 1 198 ? 9.333 -8.787 11.865 1.00 90.56 198 GLY A C 1
ATOM 1485 O O . GLY A 1 198 ? 10.381 -8.266 12.250 1.00 90.56 198 GLY A O 1
ATOM 1486 N N . LEU A 1 199 ? 9.151 -10.114 11.856 1.00 92.31 199 LEU A N 1
ATOM 1487 C CA . LEU A 1 199 ? 10.116 -11.065 12.408 1.00 92.31 199 LEU A CA 1
ATOM 1488 C C . LEU A 1 199 ? 11.478 -10.969 11.695 1.00 92.31 199 LEU A C 1
ATOM 1490 O O . LEU A 1 199 ? 11.529 -11.127 10.472 1.00 92.31 199 LEU A O 1
ATOM 1494 N N . PRO A 1 200 ? 12.604 -10.800 12.424 1.00 92.25 200 PRO A N 1
ATOM 1495 C CA . PRO A 1 200 ? 13.912 -10.565 11.803 1.00 92.25 200 PRO A CA 1
ATOM 1496 C C . PRO A 1 200 ? 14.332 -11.637 10.788 1.00 92.25 200 PRO A C 1
ATOM 1498 O O . PRO A 1 200 ? 14.841 -11.317 9.715 1.00 92.25 200 PRO A O 1
ATOM 1501 N N . HIS A 1 201 ? 14.080 -12.912 11.097 1.00 93.25 201 HIS A N 1
ATOM 1502 C CA . HIS A 1 201 ? 14.445 -14.029 10.225 1.00 93.25 201 HIS A CA 1
ATOM 1503 C C . HIS A 1 201 ? 13.540 -14.133 8.988 1.00 93.25 201 HIS A C 1
ATOM 1505 O O . HIS A 1 201 ? 14.044 -14.398 7.899 1.00 93.25 201 HIS A O 1
ATOM 1511 N N . VAL A 1 202 ? 12.232 -13.877 9.127 1.00 93.81 202 VAL A N 1
ATOM 1512 C CA . VAL A 1 202 ? 11.288 -13.849 7.994 1.00 93.81 202 VAL A CA 1
ATOM 1513 C C . VAL A 1 202 ? 11.630 -12.693 7.065 1.00 93.81 202 VAL A C 1
ATOM 1515 O O . VAL A 1 202 ? 11.760 -12.886 5.859 1.00 93.81 202 VAL A O 1
ATOM 1518 N N . ARG A 1 203 ? 11.849 -11.504 7.632 1.00 91.31 203 ARG A N 1
ATOM 1519 C CA . ARG A 1 203 ? 12.248 -10.306 6.896 1.00 91.31 203 ARG A CA 1
ATOM 1520 C C . ARG A 1 203 ? 13.517 -10.530 6.088 1.00 91.31 203 ARG A C 1
ATOM 1522 O O . ARG A 1 203 ? 13.521 -10.214 4.902 1.00 91.31 203 ARG A O 1
ATOM 1529 N N . SER A 1 204 ? 14.567 -11.075 6.708 1.00 92.25 204 SER A N 1
ATOM 1530 C CA . SER A 1 204 ? 15.823 -11.381 6.014 1.00 92.25 204 SER A CA 1
ATOM 1531 C C . SER A 1 204 ? 15.587 -12.384 4.889 1.00 92.25 204 SER A C 1
ATOM 1533 O O . SER A 1 204 ? 15.878 -12.077 3.740 1.00 92.25 204 SER A O 1
ATOM 1535 N N . ALA A 1 205 ? 14.966 -13.532 5.186 1.00 93.56 205 ALA A N 1
ATOM 1536 C CA . ALA A 1 205 ? 14.737 -14.584 4.197 1.00 93.56 205 ALA A CA 1
ATOM 1537 C C . ALA A 1 205 ? 13.906 -14.100 2.997 1.00 93.56 205 ALA A C 1
ATOM 1539 O O . ALA A 1 205 ? 14.212 -14.437 1.852 1.00 93.56 205 ALA A O 1
ATOM 1540 N N . LEU A 1 206 ? 12.873 -13.290 3.246 1.00 92.06 206 LEU A N 1
ATOM 1541 C CA . LEU A 1 206 ? 12.025 -12.744 2.195 1.00 92.06 206 LEU A CA 1
ATOM 1542 C C . LEU A 1 206 ? 12.744 -11.665 1.385 1.00 92.06 206 LEU A C 1
ATOM 1544 O O . LEU A 1 206 ? 12.669 -11.685 0.162 1.00 92.06 206 LEU A O 1
ATOM 1548 N N . THR A 1 207 ? 13.491 -10.775 2.040 1.00 89.12 207 THR A N 1
ATOM 1549 C CA . THR A 1 207 ? 14.309 -9.762 1.354 1.00 89.12 207 THR A CA 1
ATOM 1550 C C . THR A 1 207 ? 15.362 -10.424 0.466 1.00 89.12 207 THR A C 1
ATOM 1552 O O . THR A 1 207 ? 15.529 -10.028 -0.689 1.00 89.12 207 THR A O 1
ATOM 1555 N N . ASP A 1 208 ? 16.015 -11.479 0.957 1.00 89.62 208 ASP A N 1
ATOM 1556 C CA . ASP A 1 208 ? 17.002 -12.252 0.203 1.00 89.62 208 ASP A CA 1
ATOM 1557 C C . ASP A 1 208 ? 16.358 -12.976 -0.986 1.00 89.62 208 ASP A C 1
ATOM 1559 O O . ASP A 1 208 ? 16.938 -13.041 -2.071 1.00 89.62 208 ASP A O 1
ATOM 1563 N N . LEU A 1 209 ? 15.152 -13.526 -0.813 1.00 90.44 209 LEU A N 1
ATOM 1564 C CA . LEU A 1 209 ? 14.408 -14.176 -1.891 1.00 90.44 209 LEU A CA 1
ATOM 1565 C C . LEU A 1 209 ? 13.973 -13.175 -2.962 1.00 90.44 209 LEU A C 1
ATOM 1567 O O . LEU A 1 209 ? 14.228 -13.423 -4.138 1.00 90.44 209 LEU A O 1
ATOM 1571 N N . LEU A 1 210 ? 13.373 -12.050 -2.565 1.00 87.31 210 LEU A N 1
ATOM 1572 C CA . LEU A 1 210 ? 12.953 -10.979 -3.473 1.00 87.31 210 LEU A CA 1
ATOM 1573 C C . LEU A 1 210 ? 14.148 -10.424 -4.250 1.00 87.31 210 LEU A C 1
ATOM 1575 O O . LEU A 1 210 ? 14.079 -10.280 -5.465 1.00 87.31 210 LEU A O 1
ATOM 1579 N N . THR A 1 211 ? 15.270 -10.202 -3.566 1.00 83.56 211 THR A N 1
ATOM 1580 C CA . THR A 1 211 ? 16.511 -9.715 -4.176 1.00 83.56 211 THR A CA 1
ATOM 1581 C C . THR A 1 211 ? 17.074 -10.701 -5.198 1.00 83.56 211 THR A C 1
ATOM 1583 O O . THR A 1 211 ? 17.399 -10.310 -6.318 1.00 83.56 211 THR A O 1
ATOM 1586 N N . ARG A 1 2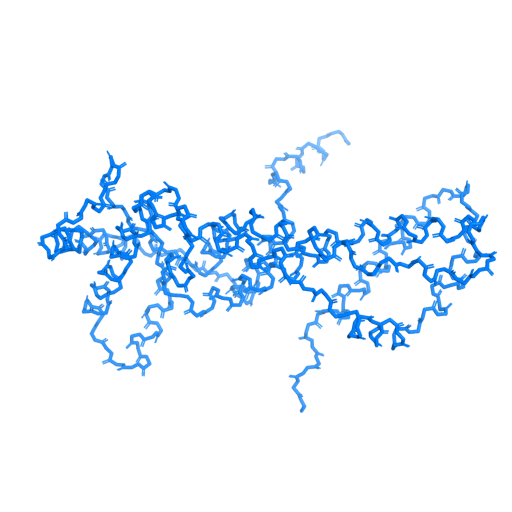12 ? 17.176 -11.990 -4.844 1.00 83.94 212 ARG A N 1
ATOM 1587 C CA . ARG A 1 212 ? 17.652 -13.025 -5.775 1.00 83.94 212 ARG A CA 1
ATOM 1588 C C . ARG A 1 212 ? 16.715 -13.202 -6.961 1.00 83.94 212 ARG A C 1
ATOM 1590 O O . ARG A 1 212 ? 17.189 -13.460 -8.059 1.00 83.94 212 ARG A O 1
ATOM 1597 N N . HIS A 1 213 ? 15.408 -13.098 -6.740 1.00 81.38 213 HIS A N 1
ATOM 1598 C CA . HIS A 1 213 ? 14.426 -13.231 -7.808 1.00 81.38 213 HIS A CA 1
ATOM 1599 C C . HIS A 1 213 ? 14.472 -12.037 -8.765 1.00 81.38 213 HIS A C 1
ATOM 1601 O O . HIS A 1 213 ? 14.526 -12.248 -9.971 1.00 81.38 213 HIS A O 1
ATOM 1607 N N . ALA A 1 214 ? 14.549 -10.811 -8.238 1.00 78.25 214 ALA A N 1
ATOM 1608 C CA . ALA A 1 214 ? 14.734 -9.606 -9.043 1.00 78.25 214 ALA A CA 1
ATOM 1609 C C . ALA A 1 214 ? 16.016 -9.681 -9.890 1.00 78.25 214 ALA A C 1
ATOM 1611 O O . ALA A 1 214 ? 15.972 -9.414 -11.082 1.00 78.25 214 ALA A O 1
ATOM 1612 N N . GLY A 1 215 ? 17.130 -10.142 -9.310 1.00 69.69 215 GLY A N 1
ATOM 1613 C CA . GLY A 1 215 ? 18.390 -10.328 -10.041 1.00 69.69 215 GLY A CA 1
ATOM 1614 C C . GLY A 1 215 ? 18.399 -11.502 -11.032 1.00 69.69 215 GLY A C 1
ATOM 1615 O O . GLY A 1 215 ? 19.260 -11.568 -11.901 1.00 69.69 215 GLY A O 1
ATOM 1616 N N . ALA A 1 216 ? 17.466 -12.451 -10.912 1.00 67.69 216 ALA A N 1
ATOM 1617 C CA . ALA A 1 216 ? 17.331 -13.576 -11.839 1.00 67.69 216 ALA A CA 1
ATOM 1618 C C . ALA A 1 216 ? 16.391 -13.271 -13.016 1.00 67.69 216 ALA A C 1
ATOM 1620 O O . ALA A 1 216 ? 16.229 -14.123 -13.896 1.00 67.69 216 ALA A O 1
ATOM 1621 N N . PHE A 1 217 ? 15.760 -12.093 -13.023 1.00 63.91 217 PHE A N 1
ATOM 1622 C CA . PHE A 1 217 ? 14.883 -11.653 -14.094 1.00 63.91 217 PHE A CA 1
ATOM 1623 C C . PHE A 1 217 ? 15.728 -11.417 -15.351 1.00 63.91 217 PHE A C 1
ATOM 1625 O O . PHE A 1 217 ? 16.428 -10.418 -15.479 1.00 63.91 217 PHE A O 1
ATOM 1632 N N . ARG A 1 218 ? 15.724 -12.385 -16.273 1.00 56.59 218 ARG A N 1
ATOM 1633 C CA . ARG A 1 218 ? 16.371 -12.224 -17.578 1.00 56.59 218 ARG A CA 1
ATOM 1634 C C . ARG A 1 218 ? 15.419 -11.447 -18.469 1.00 56.59 218 ARG A C 1
ATOM 1636 O O . ARG A 1 218 ? 14.293 -11.892 -18.683 1.00 56.59 218 ARG A O 1
ATOM 1643 N N . ASN A 1 219 ? 15.870 -10.307 -18.973 1.00 55.03 219 ASN A N 1
ATOM 1644 C CA . ASN A 1 219 ? 15.151 -9.605 -20.021 1.00 55.03 219 ASN A CA 1
ATOM 1645 C C . ASN A 1 219 ? 15.144 -10.491 -21.279 1.00 55.03 219 ASN A C 1
ATOM 1647 O O . ASN A 1 219 ? 16.204 -10.941 -21.717 1.00 55.03 219 ASN A O 1
ATOM 1651 N N . ASP A 1 220 ? 13.961 -10.792 -21.815 1.00 53.59 220 ASP A N 1
ATOM 1652 C CA . ASP A 1 220 ? 13.845 -11.303 -23.177 1.00 53.59 220 ASP A CA 1
ATOM 1653 C C . ASP A 1 220 ? 13.845 -10.082 -24.106 1.00 53.59 220 ASP A C 1
ATOM 1655 O O . ASP A 1 220 ? 12.887 -9.309 -24.065 1.00 53.59 220 ASP A O 1
ATOM 1659 N N . PRO A 1 221 ? 14.902 -9.855 -24.905 1.00 52.12 221 PRO A N 1
ATOM 1660 C CA . PRO A 1 221 ? 14.985 -8.687 -25.774 1.00 52.12 221 PRO A CA 1
ATOM 1661 C C . PRO A 1 221 ? 14.033 -8.772 -26.976 1.00 52.12 221 PRO A C 1
ATOM 1663 O O . PRO A 1 221 ? 13.934 -7.802 -27.723 1.00 52.12 221 PRO A O 1
ATOM 1666 N N . ALA A 1 222 ? 13.357 -9.906 -27.206 1.00 55.66 222 ALA A N 1
ATOM 1667 C CA . ALA A 1 222 ? 12.512 -10.108 -28.382 1.00 55.66 222 ALA A CA 1
ATOM 1668 C C . ALA A 1 222 ? 11.379 -9.070 -28.533 1.00 55.66 222 ALA A C 1
ATOM 1670 O O . ALA A 1 222 ? 11.288 -8.490 -29.612 1.00 55.66 222 ALA A O 1
ATOM 1671 N N . PRO A 1 223 ? 10.586 -8.732 -27.495 1.00 52.09 223 PRO A N 1
ATOM 1672 C CA . PRO A 1 223 ? 9.502 -7.756 -27.633 1.00 52.09 223 PRO A CA 1
ATOM 1673 C C . PRO A 1 223 ? 10.011 -6.328 -27.853 1.00 52.09 223 PRO A C 1
ATOM 1675 O O . PRO A 1 223 ? 9.354 -5.520 -28.498 1.00 52.09 223 PRO A O 1
ATOM 1678 N N . LEU A 1 224 ? 11.189 -6.002 -27.310 1.00 52.44 224 LEU A N 1
ATOM 1679 C CA . LEU A 1 224 ? 11.801 -4.683 -27.467 1.00 52.44 224 LEU A CA 1
ATOM 1680 C C . LEU A 1 224 ? 12.425 -4.533 -28.862 1.00 52.44 224 LEU A C 1
ATOM 1682 O O . LEU A 1 224 ? 12.355 -3.457 -29.441 1.00 52.44 224 LEU A O 1
ATOM 1686 N N . ARG A 1 225 ? 12.966 -5.622 -29.426 1.00 53.84 225 ARG A N 1
ATOM 1687 C CA . ARG A 1 225 ? 13.417 -5.692 -30.825 1.00 53.84 225 ARG A CA 1
ATOM 1688 C C . ARG A 1 225 ? 12.258 -5.581 -31.804 1.00 53.84 225 ARG A C 1
ATOM 1690 O O . ARG A 1 225 ? 12.350 -4.783 -32.716 1.00 53.84 225 ARG A O 1
ATOM 1697 N N . GLU A 1 226 ? 11.166 -6.305 -31.573 1.00 58.38 226 GLU A N 1
ATOM 1698 C CA . GLU A 1 226 ? 9.956 -6.216 -32.400 1.00 58.38 226 GLU A CA 1
ATOM 1699 C C . GLU A 1 226 ? 9.372 -4.796 -32.379 1.00 58.38 226 GLU A C 1
ATOM 1701 O O . GLU A 1 226 ? 9.055 -4.247 -33.426 1.00 58.38 226 GLU A O 1
ATOM 1706 N N . LEU A 1 227 ? 9.345 -4.147 -31.207 1.00 51.38 227 LEU A N 1
ATOM 1707 C CA . LEU A 1 227 ? 8.953 -2.742 -31.092 1.00 51.38 227 LEU A CA 1
ATOM 1708 C C . LEU A 1 227 ? 9.921 -1.795 -31.824 1.00 51.38 227 LEU A C 1
ATOM 1710 O O . LEU A 1 227 ? 9.475 -0.827 -32.425 1.00 51.38 227 LEU A O 1
ATOM 1714 N N . MET A 1 228 ? 11.233 -2.039 -31.767 1.00 51.84 228 MET A N 1
ATOM 1715 C CA . MET A 1 228 ? 12.221 -1.241 -32.505 1.00 51.84 228 MET A CA 1
ATOM 1716 C C . MET A 1 228 ? 12.168 -1.469 -34.019 1.00 51.84 228 MET A C 1
ATOM 1718 O O . MET A 1 228 ? 12.447 -0.532 -34.757 1.00 51.84 228 MET A O 1
ATOM 1722 N N . ASP A 1 229 ? 11.822 -2.675 -34.467 1.00 59.66 229 ASP A N 1
ATOM 1723 C CA . ASP A 1 229 ? 11.644 -3.016 -35.882 1.00 59.66 229 ASP A CA 1
ATOM 1724 C C . ASP A 1 229 ? 10.346 -2.406 -36.446 1.00 59.66 229 ASP A C 1
ATOM 1726 O O . ASP A 1 229 ? 10.317 -1.992 -37.605 1.00 59.66 229 ASP A O 1
ATOM 1730 N N . ASP A 1 230 ? 9.291 -2.312 -35.627 1.00 56.34 230 ASP A N 1
ATOM 1731 C CA . ASP A 1 230 ? 8.025 -1.647 -35.977 1.00 56.34 230 ASP A CA 1
ATOM 1732 C C . ASP A 1 230 ? 8.121 -0.113 -35.930 1.00 56.34 230 ASP A C 1
ATOM 1734 O O . ASP A 1 230 ? 7.389 0.589 -36.637 1.00 56.34 230 ASP A O 1
ATOM 1738 N N . LEU A 1 231 ? 9.016 0.432 -35.102 1.00 49.25 231 LEU A N 1
ATOM 1739 C CA . LEU A 1 231 ? 9.344 1.852 -35.121 1.00 49.25 231 LEU A CA 1
ATOM 1740 C C . LEU A 1 231 ? 10.197 2.130 -36.362 1.00 49.25 231 LEU A C 1
ATOM 1742 O O . LEU A 1 231 ? 11.383 1.823 -36.397 1.00 49.25 231 LEU A O 1
ATOM 1746 N N . ASP A 1 232 ? 9.609 2.752 -37.385 1.00 49.09 232 ASP A N 1
ATOM 1747 C CA . ASP A 1 232 ? 10.375 3.241 -38.531 1.00 49.09 232 ASP A CA 1
ATOM 1748 C C . ASP A 1 232 ? 11.343 4.337 -38.051 1.00 49.09 232 ASP A C 1
ATOM 1750 O O . ASP A 1 232 ? 10.963 5.491 -37.851 1.00 49.09 232 ASP A O 1
ATOM 1754 N N . LEU A 1 233 ? 12.596 3.953 -37.781 1.00 51.59 233 LEU A N 1
ATOM 1755 C CA . LEU A 1 233 ? 13.664 4.842 -37.315 1.00 51.59 233 LEU A CA 1
ATOM 1756 C C . LEU A 1 233 ? 14.320 5.615 -38.470 1.00 51.59 233 LEU A C 1
ATOM 1758 O O . LEU A 1 233 ? 15.215 6.425 -38.219 1.00 51.59 233 LEU A O 1
ATOM 1762 N N . ALA A 1 234 ? 13.890 5.415 -39.722 1.00 54.84 234 ALA A N 1
ATOM 1763 C CA . ALA A 1 234 ? 14.410 6.149 -40.876 1.00 54.84 234 ALA A CA 1
ATOM 1764 C C . ALA A 1 234 ? 14.277 7.684 -40.742 1.00 54.84 234 ALA A C 1
ATOM 1766 O O . ALA A 1 234 ? 15.251 8.380 -41.037 1.00 54.84 234 ALA A O 1
ATOM 1767 N N . PRO A 1 235 ? 13.168 8.248 -40.213 1.00 47.53 235 PRO A N 1
ATOM 1768 C CA . PRO A 1 235 ? 13.050 9.684 -39.959 1.00 47.53 235 PRO A CA 1
ATOM 1769 C C . PRO A 1 235 ? 14.015 10.178 -38.873 1.00 47.53 235 PRO A C 1
ATOM 1771 O O . PRO A 1 235 ? 14.524 11.290 -38.970 1.00 47.53 235 PRO A O 1
ATOM 1774 N N . LEU A 1 236 ? 14.315 9.355 -37.859 1.00 43.06 236 LEU A N 1
ATOM 1775 C CA . LEU A 1 236 ? 15.320 9.669 -36.836 1.00 43.06 236 LEU A CA 1
ATOM 1776 C C . LEU A 1 236 ? 16.743 9.592 -37.402 1.00 43.06 236 LEU A C 1
ATOM 1778 O O . LEU A 1 236 ? 17.580 10.416 -37.049 1.00 43.06 236 LEU A O 1
ATOM 1782 N N . GLN A 1 237 ? 17.022 8.656 -38.311 1.00 50.53 237 GLN A N 1
ATOM 1783 C CA . GLN A 1 237 ? 18.30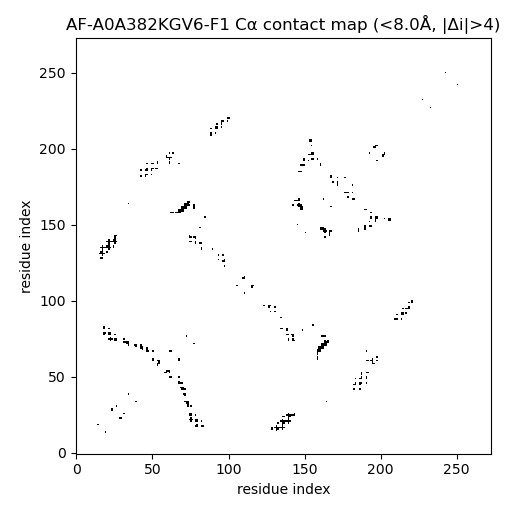2 8.574 -39.020 1.00 50.53 237 GLN A CA 1
ATOM 1784 C C . GLN A 1 237 ? 18.512 9.749 -39.986 1.00 50.53 237 GLN A C 1
ATOM 1786 O O . GLN A 1 237 ? 19.618 10.280 -40.039 1.00 50.53 237 GLN A O 1
ATOM 1791 N N . GLU A 1 238 ? 17.477 10.202 -40.702 1.00 50.00 238 GLU A N 1
ATOM 1792 C CA . GLU A 1 238 ? 17.537 11.426 -41.520 1.00 50.00 238 GLU A CA 1
ATOM 1793 C C . GLU A 1 238 ? 17.698 12.684 -40.659 1.00 50.00 238 GLU A C 1
ATOM 1795 O O . GLU A 1 238 ? 18.497 13.561 -40.996 1.00 50.00 238 GLU A O 1
ATOM 1800 N N . LEU A 1 239 ? 17.000 12.753 -39.520 1.00 45.94 239 LEU A N 1
ATOM 1801 C CA . LEU A 1 239 ? 17.136 13.843 -38.555 1.00 45.94 239 LEU A CA 1
ATOM 1802 C C . LEU A 1 239 ? 18.557 13.893 -37.975 1.00 45.94 239 LEU A C 1
ATOM 1804 O O . LEU A 1 239 ? 19.132 14.969 -37.876 1.00 45.94 239 LEU A O 1
ATOM 1808 N N . MET A 1 240 ? 19.157 12.742 -37.655 1.00 46.16 240 MET A N 1
ATOM 1809 C CA . MET A 1 240 ? 20.513 12.649 -37.100 1.00 46.16 240 MET A CA 1
ATOM 1810 C C . MET A 1 240 ? 21.639 12.761 -38.123 1.00 46.16 240 MET A C 1
ATOM 1812 O O . MET A 1 240 ? 22.703 13.274 -37.788 1.00 46.16 240 MET A O 1
ATOM 1816 N N . GLY A 1 241 ? 21.426 12.326 -39.365 1.00 49.94 241 GLY A N 1
ATOM 1817 C CA . GLY A 1 241 ? 22.389 12.495 -40.456 1.00 49.94 241 GLY A CA 1
ATOM 1818 C C . GLY A 1 241 ? 22.620 13.964 -40.832 1.00 49.94 241 GLY A C 1
ATOM 1819 O O . GLY A 1 241 ? 23.620 14.281 -41.474 1.00 49.94 241 GLY A O 1
ATOM 1820 N N . GLY A 1 242 ? 21.718 14.860 -40.412 1.00 48.66 242 GLY A N 1
ATOM 1821 C CA . GLY A 1 242 ? 21.854 16.313 -40.528 1.00 48.66 242 GLY A CA 1
ATOM 1822 C C . GLY A 1 242 ? 22.411 17.021 -39.285 1.00 48.66 242 GLY A C 1
ATOM 1823 O O . GLY A 1 242 ? 22.675 18.222 -39.357 1.00 48.66 242 GLY A O 1
ATOM 1824 N N . LEU A 1 243 ? 22.596 16.321 -38.158 1.00 45.44 243 LEU A N 1
ATOM 1825 C CA . LEU A 1 243 ? 23.102 16.906 -36.914 1.00 45.44 243 LEU A CA 1
ATOM 1826 C C . LEU A 1 243 ? 24.633 16.851 -36.889 1.00 45.44 243 LEU A C 1
ATOM 1828 O O . LEU A 1 243 ? 25.237 15.865 -36.475 1.00 45.44 243 LEU A O 1
ATOM 1832 N N . ASP A 1 244 ? 25.267 17.946 -37.305 1.00 50.28 244 ASP A N 1
ATOM 1833 C CA . ASP A 1 244 ? 26.664 18.213 -36.966 1.00 50.28 244 ASP A CA 1
ATOM 1834 C C . ASP A 1 244 ? 26.754 18.378 -35.429 1.00 50.28 244 ASP A C 1
ATOM 1836 O O . ASP A 1 244 ? 26.123 19.293 -34.887 1.00 50.28 244 ASP A O 1
ATOM 1840 N N . PRO A 1 245 ? 27.494 17.523 -34.690 1.00 45.78 245 PRO A N 1
ATOM 1841 C CA . PRO A 1 245 ? 27.540 17.522 -33.219 1.00 45.78 245 PRO A CA 1
ATOM 1842 C C . PRO A 1 245 ? 28.129 18.804 -32.596 1.00 45.78 245 PRO A C 1
ATOM 1844 O O . PRO A 1 245 ? 28.264 18.893 -31.376 1.00 45.78 245 PRO A O 1
ATOM 1847 N N . MET A 1 246 ? 28.483 19.795 -33.419 1.00 47.12 246 MET A N 1
ATOM 1848 C CA . MET A 1 246 ? 28.951 21.125 -33.023 1.00 47.12 246 MET A CA 1
ATOM 1849 C C . MET A 1 246 ? 27.924 22.255 -33.240 1.00 47.12 246 MET A C 1
ATOM 1851 O O . MET A 1 246 ? 28.237 23.406 -32.932 1.00 47.12 246 MET A O 1
ATOM 1855 N N . ALA A 1 247 ? 26.714 21.979 -33.739 1.00 47.19 247 ALA A N 1
ATOM 1856 C CA . ALA A 1 247 ? 25.667 22.991 -33.890 1.00 47.19 247 ALA A CA 1
ATOM 1857 C C . ALA A 1 247 ? 24.711 22.992 -32.681 1.00 47.19 247 ALA A C 1
ATOM 1859 O O . ALA A 1 247 ? 24.175 21.961 -32.292 1.00 47.19 247 ALA A O 1
ATOM 1860 N N . GLU A 1 248 ? 24.552 24.170 -32.072 1.00 55.41 248 GLU A N 1
ATOM 1861 C CA . GLU A 1 248 ? 23.810 24.464 -30.838 1.00 55.41 248 GLU A CA 1
ATOM 1862 C C . GLU A 1 248 ? 22.261 24.233 -30.933 1.00 55.41 248 GLU A C 1
ATOM 1864 O O . GLU A 1 248 ? 21.788 23.321 -31.601 1.00 55.41 248 GLU A O 1
ATOM 1869 N N . PRO A 1 249 ? 21.414 25.019 -30.237 1.00 50.09 249 PRO A N 1
ATOM 1870 C CA . PRO A 1 249 ? 20.312 24.635 -29.342 1.00 50.09 249 PRO A CA 1
ATOM 1871 C C . PRO A 1 249 ? 19.085 23.991 -30.023 1.00 50.09 249 PRO A C 1
ATOM 1873 O O . PRO A 1 249 ? 18.137 23.598 -29.343 1.00 50.09 249 PRO A O 1
ATOM 1876 N N . GLU A 1 250 ? 19.088 23.870 -31.349 1.00 50.81 250 GLU A N 1
ATOM 1877 C CA . GLU A 1 250 ? 18.017 23.268 -32.147 1.00 50.81 250 GLU A CA 1
ATOM 1878 C C . GLU A 1 250 ? 17.950 21.747 -31.952 1.00 50.81 250 GLU A C 1
ATOM 1880 O O . GLU A 1 250 ? 16.853 21.196 -31.865 1.00 50.81 250 GLU A O 1
ATOM 1885 N N . ALA A 1 251 ? 19.094 21.082 -31.748 1.00 49.66 251 ALA A N 1
ATOM 1886 C CA . ALA A 1 251 ? 19.145 19.650 -31.441 1.00 49.66 251 ALA A CA 1
ATOM 1887 C C . ALA A 1 251 ? 18.420 19.301 -30.123 1.00 49.66 251 ALA A C 1
ATOM 1889 O O . ALA A 1 251 ? 17.768 18.264 -30.015 1.00 49.66 251 ALA A O 1
ATOM 1890 N N . LEU A 1 252 ? 18.473 20.192 -29.124 1.00 50.12 252 LEU A N 1
ATOM 1891 C CA . LEU A 1 252 ? 17.763 20.027 -27.847 1.00 50.12 252 LEU A CA 1
ATOM 1892 C C . LEU A 1 252 ? 16.249 20.224 -27.995 1.00 50.12 252 LEU A C 1
ATOM 1894 O O . LEU A 1 252 ? 15.474 19.520 -27.348 1.00 50.12 252 LEU A O 1
ATOM 1898 N N . MET A 1 253 ? 15.824 21.153 -28.855 1.00 56.03 253 MET A N 1
ATOM 1899 C CA . MET A 1 253 ? 14.405 21.363 -29.153 1.00 56.03 253 MET A CA 1
ATOM 1900 C C . MET A 1 253 ? 13.816 20.184 -29.933 1.00 56.03 253 MET A C 1
ATOM 1902 O O . MET A 1 253 ? 12.708 19.744 -29.638 1.00 56.03 253 MET A O 1
ATOM 1906 N N . GLN A 1 254 ? 14.576 19.628 -30.877 1.00 51.97 254 GLN A N 1
ATOM 1907 C CA . GLN A 1 254 ? 14.164 18.450 -31.639 1.00 51.97 254 GLN A CA 1
ATOM 1908 C C . GLN A 1 254 ? 14.123 17.189 -30.767 1.00 51.97 254 GLN A C 1
ATOM 1910 O O . GLN A 1 254 ? 13.166 16.424 -30.852 1.00 51.97 254 GLN A O 1
ATOM 1915 N N . LEU A 1 255 ? 15.078 17.013 -29.846 1.00 49.69 255 LEU A N 1
ATOM 1916 C CA . LEU A 1 255 ? 15.031 15.930 -28.859 1.00 49.69 255 LEU A CA 1
ATOM 1917 C C . LEU A 1 255 ? 13.799 16.045 -27.943 1.00 49.69 255 LEU A C 1
ATOM 1919 O O . LEU A 1 255 ? 13.134 15.047 -27.678 1.00 49.69 255 LEU A O 1
ATOM 1923 N N . GLN A 1 256 ? 13.452 17.256 -27.490 1.00 53.03 256 GLN A N 1
ATOM 1924 C CA . GLN A 1 256 ? 12.210 17.485 -26.738 1.00 53.03 256 GLN A CA 1
ATOM 1925 C C . GLN A 1 256 ? 10.961 17.104 -27.539 1.00 53.03 256 GLN A C 1
ATOM 1927 O O . GLN A 1 256 ? 10.001 16.599 -26.961 1.00 53.03 256 GLN A O 1
ATOM 1932 N N . GLN A 1 257 ? 10.976 17.325 -28.850 1.00 57.31 257 GLN A N 1
ATOM 1933 C CA . GLN A 1 257 ? 9.856 17.013 -29.729 1.00 57.31 257 GLN A CA 1
ATOM 1934 C C . GLN A 1 257 ? 9.684 15.500 -29.922 1.00 57.31 257 GLN A C 1
ATOM 1936 O O . GLN A 1 257 ? 8.579 14.993 -29.754 1.00 57.31 257 GLN A O 1
ATOM 1941 N N . VAL A 1 258 ? 10.782 14.764 -30.124 1.00 53.59 258 VAL A N 1
ATOM 1942 C CA . VAL A 1 258 ? 10.778 13.289 -30.189 1.00 53.59 258 VAL A CA 1
ATOM 1943 C C . VAL A 1 258 ? 10.307 12.672 -28.867 1.00 53.59 258 VAL A C 1
ATOM 1945 O O . VAL A 1 258 ? 9.507 11.739 -28.853 1.00 53.59 258 VAL A O 1
ATOM 1948 N N . MET A 1 259 ? 10.746 13.221 -27.731 1.00 48.69 259 MET A N 1
ATOM 1949 C CA . MET A 1 259 ? 10.289 12.775 -26.410 1.00 48.69 259 MET A CA 1
ATOM 1950 C C . MET A 1 259 ? 8.787 13.033 -26.191 1.00 48.69 259 MET A C 1
ATOM 1952 O O . MET A 1 259 ? 8.114 12.214 -25.564 1.00 48.69 259 MET A O 1
ATOM 1956 N N . ALA A 1 260 ? 8.249 14.136 -26.720 1.00 55.06 260 ALA A N 1
ATOM 1957 C CA . ALA A 1 260 ? 6.820 14.445 -26.660 1.00 55.06 260 ALA A CA 1
ATOM 1958 C C . ALA A 1 260 ? 5.983 13.519 -27.564 1.00 55.06 260 ALA A C 1
ATOM 1960 O O . ALA A 1 260 ? 4.890 13.105 -27.177 1.00 55.06 260 ALA A O 1
ATOM 1961 N N . GLU A 1 261 ? 6.501 13.144 -28.734 1.00 50.16 261 GLU A N 1
ATOM 1962 C CA . GLU A 1 261 ? 5.862 12.179 -29.637 1.00 50.16 261 GLU A CA 1
ATOM 1963 C C . GLU A 1 261 ? 5.852 10.765 -29.039 1.00 50.16 261 GLU A C 1
ATOM 1965 O O . GLU A 1 261 ? 4.813 10.107 -29.037 1.00 50.16 261 GLU A O 1
ATOM 1970 N N . LEU A 1 262 ? 6.950 10.327 -28.413 1.00 46.47 262 LEU A N 1
ATOM 1971 C CA . LEU A 1 262 ? 6.994 9.062 -27.668 1.00 46.47 262 LEU A CA 1
ATOM 1972 C C . LEU A 1 262 ? 6.011 9.043 -26.486 1.00 46.47 262 LEU A C 1
ATOM 1974 O O . LEU A 1 262 ? 5.376 8.020 -26.228 1.00 46.47 262 LEU A O 1
ATOM 1978 N N . GLN A 1 263 ? 5.827 10.172 -25.792 1.00 48.53 263 GLN A N 1
ATOM 1979 C CA . GLN A 1 263 ? 4.781 10.305 -24.771 1.00 48.53 263 GLN A CA 1
ATOM 1980 C C . GLN A 1 263 ? 3.366 10.177 -25.358 1.00 48.53 263 GLN A C 1
ATOM 1982 O O . GLN A 1 263 ? 2.504 9.578 -24.715 1.00 48.53 263 GLN A O 1
ATOM 1987 N N . GLN A 1 264 ? 3.114 10.690 -26.566 1.00 50.69 264 GLN A N 1
ATOM 1988 C CA . GLN A 1 264 ? 1.816 10.554 -27.237 1.00 50.69 264 GLN A CA 1
ATOM 1989 C C . GLN A 1 264 ? 1.548 9.129 -27.726 1.00 50.69 264 GLN A C 1
ATOM 1991 O O . GLN A 1 264 ? 0.439 8.637 -27.550 1.00 50.69 264 GLN A O 1
ATOM 1996 N N . VAL A 1 265 ? 2.548 8.440 -28.278 1.00 47.66 265 VAL A N 1
ATOM 1997 C CA . VAL A 1 265 ? 2.407 7.043 -28.731 1.00 47.66 265 VAL A CA 1
ATOM 1998 C C . VAL A 1 265 ? 2.177 6.088 -27.553 1.00 47.66 265 VAL A C 1
ATOM 2000 O O . VAL A 1 265 ? 1.447 5.109 -27.678 1.00 47.66 265 VAL A O 1
ATOM 2003 N N . MET A 1 266 ? 2.741 6.391 -26.381 1.00 42.53 266 MET A N 1
ATOM 2004 C CA . MET A 1 266 ? 2.480 5.646 -25.144 1.00 42.53 266 MET A CA 1
ATOM 2005 C C . MET A 1 266 ? 1.233 6.122 -24.376 1.00 42.53 266 MET A C 1
ATOM 2007 O O . MET A 1 266 ? 0.904 5.544 -23.337 1.00 42.53 266 MET A O 1
ATOM 2011 N N . SER A 1 267 ? 0.528 7.151 -24.861 1.00 40.59 267 SER A N 1
ATOM 2012 C CA . SER A 1 267 ? -0.764 7.566 -24.305 1.00 40.59 267 SER A CA 1
ATOM 2013 C C . SER A 1 267 ? -1.861 6.609 -24.798 1.00 40.59 267 SER A C 1
ATOM 2015 O O . SER A 1 267 ? -1.957 6.351 -25.999 1.00 40.59 267 SER A O 1
ATOM 2017 N N . PRO A 1 268 ? -2.692 6.038 -23.909 1.00 43.94 268 PRO A N 1
ATOM 2018 C CA . PRO A 1 268 ? -3.582 4.945 -24.262 1.00 43.94 268 PRO A CA 1
ATOM 2019 C C . PRO A 1 268 ? -4.893 5.483 -24.833 1.00 43.94 268 PRO A C 1
ATOM 2021 O O . PRO A 1 268 ? -5.887 5.565 -24.127 1.00 43.94 268 PRO A O 1
ATOM 2024 N N . ASP A 1 269 ? -4.911 5.786 -26.123 1.00 47.56 269 ASP A N 1
ATOM 2025 C CA . ASP A 1 269 ? -6.156 5.916 -26.885 1.00 47.56 269 ASP A CA 1
ATOM 2026 C C . ASP A 1 269 ? -6.061 5.066 -28.153 1.00 47.56 269 ASP A C 1
ATOM 2028 O O . ASP A 1 269 ? -6.110 5.582 -29.262 1.00 47.56 269 ASP A O 1
ATOM 2032 N N . LEU A 1 270 ? -5.863 3.748 -27.992 1.00 42.50 270 LEU A N 1
ATOM 2033 C CA . LEU A 1 270 ? -6.066 2.746 -29.054 1.00 42.50 270 LEU A CA 1
ATOM 2034 C C . LEU A 1 270 ? -5.963 1.294 -28.540 1.00 42.50 270 LEU A C 1
ATOM 2036 O O . LEU A 1 270 ? -5.223 0.490 -29.086 1.00 42.50 270 LEU A O 1
ATOM 2040 N N . VAL A 1 271 ? -6.732 0.917 -27.509 1.00 37.97 271 VAL A N 1
ATOM 2041 C CA . VAL A 1 271 ? -7.119 -0.501 -27.300 1.00 37.97 271 VAL A CA 1
ATOM 2042 C C . VAL A 1 271 ? -8.555 -0.587 -26.759 1.00 37.97 271 VAL A C 1
ATOM 2044 O O . VAL A 1 271 ? -8.817 -1.073 -25.663 1.00 37.97 271 VAL A O 1
ATOM 2047 N N . LEU A 1 272 ? -9.507 -0.081 -27.542 1.00 35.16 272 LEU A N 1
ATOM 2048 C CA . LEU A 1 272 ? -10.880 -0.589 -27.555 1.00 35.16 272 LEU A CA 1
ATOM 2049 C C . LEU A 1 272 ? -11.252 -0.856 -29.014 1.00 35.16 272 LEU A C 1
ATOM 2051 O O . LEU A 1 272 ? -11.772 0.010 -29.717 1.00 35.16 272 LEU A O 1
ATOM 2055 N N . GLY A 1 273 ? -10.927 -2.071 -29.443 1.00 32.03 273 GLY A N 1
ATOM 2056 C CA . GLY A 1 273 ? -11.352 -2.726 -30.673 1.00 32.03 273 GLY A CA 1
ATOM 2057 C C . GLY A 1 273 ? -11.295 -4.224 -30.449 1.00 32.03 273 GLY A C 1
ATOM 2058 O O . GLY A 1 273 ? -10.212 -4.685 -30.029 1.00 32.03 273 GLY A O 1
#

Solvent-accessible surface area (backbone atoms only — not comparable to full-atom values): 15453 Å² total; per-residue (Å²): 130,72,64,70,64,53,60,64,72,73,66,66,82,86,67,60,66,18,42,56,42,5,22,38,52,20,39,69,77,49,89,77,76,79,71,56,72,67,59,42,54,53,48,45,56,36,34,53,52,23,41,52,52,46,26,71,75,69,73,46,74,55,47,92,85,50,79,63,43,56,44,63,35,46,33,29,57,48,10,38,58,49,42,62,73,38,42,72,59,51,47,47,37,40,51,44,51,69,65,49,75,73,71,76,77,53,63,93,86,43,90,86,35,70,66,52,58,49,50,53,53,50,50,65,63,46,45,63,57,53,43,27,48,53,51,9,44,54,38,1,61,44,27,64,73,31,50,46,63,56,74,54,89,64,70,70,92,68,60,65,42,43,28,23,48,64,46,49,51,51,52,27,59,78,68,70,47,62,64,69,62,52,51,40,50,51,29,36,53,48,40,46,49,47,25,56,39,59,35,71,69,49,31,49,55,49,52,53,48,53,50,54,51,40,69,63,53,74,74,72,60,63,69,61,48,54,52,54,71,70,45,78,53,63,66,57,49,57,58,50,76,68,56,58,97,86,63,69,77,60,61,60,54,50,51,53,48,54,55,52,50,54,50,54,72,72,46,93,84,81,88,88,127

Sequence (273 aa):
MADLFRTMGAAGQGGDPGRQIAMSVASGDQSEPNVDPIERIEWERLVRVAELQVADRTGLDVARGHALTIEPVTRAVWASRSFDALSPLLGRLAETLNEGPAFDDVPEGLEDDPTAAWMKGLLASIGPLMAGLMSGTLVGRLAARSLGTYDLPIPRSDDSLLVVAPNVADFGNDWNLPADDLRLWVCLHEALHHAVLGLPHVRSALTDLLTRHAGAFRNDPAPLRELMDDLDLAPLQELMGGLDPMAEPEALMQLQQVMAELQQVMSPDLVLG

pLDDT: mean 75.4, std 20.66, range [31.16, 97.5]

Nearest PDB structures (foldseek):
  3cmn-assembly1_A  TM=7.880E-01  e=5.505E-07  Chloroflexus aurantiacus J-10-fl

Organism: NCBI:txid408172

Foldseek 3Di:
DVVVVVVVVPPDDPDQPLLVLLLCLQCVVDDDDFDDPVVQVLLQVLLQVLQVVLCVVPVFNLAPPDDQHEDEGALSVQLNVLLVLCVVLLVLLLVLQLPPDPVPVPPVPCPPPVVVVVVNVVCNVCSSVVSSNVSSNVSSVCSNQDAKDVPPLAQDPDSYIYGNVVNLVVVCVVVVHDSSVSSSVSSNVRSNSSRQCVDPVNVVVVVVVSSVVSNPDHDPCVVVVVVVVVPPCVVVVVVVVPDPVPDDDVVVVVVVVVVVVVVVVPPPPPPDD

Mean predicted aligned error: 13.63 Å

InterPro domains:
  IPR018766 Zinicin-like metallopeptidase type 2 [PF10103] (19-267)
  IPR018766 Zinicin-like metallopeptidase type 2 [PTHR39420] (19-267)
  IPR042271 Zinicin-like metallopeptidase type 2, N-terminal [G3DSA:1.20.150.30] (16-153)

Radius of gyration: 23.8 Å; Cα contacts (8 Å, |Δi|>4): 268; chains: 1; bounding box: 58×54×64 Å

Secondary structure (DSSP, 8-state):
--STTTGGGSS-----HHHHHHHHHHHTTPPPPPPPHHHHHHHHHHHHHHHHHHHHHH-----SSS--EEEEE-HHHHHHHHHHHHHHHHHHHHHHHHT---TT-S-TT-TT-HHHHHHHHHHHHHHHHHHHHHHHHHHHHHHTT--BSTTS----SSSEEEEEHHHHHHHHHHTT--HHHHHHHHHHHHHHHHHHHHSHHHHHHHHHHHHHHHHT-----HHHHHHHHHS--HHHHHHHHT--TT--THHHHHHHHHHHHHHHHTS------